Protein AF-A0A8S0VRY3-F1 (afdb_monomer)

pLDDT: mean 74.14, std 14.03, range [39.56, 94.81]

Structure (mmCIF, N/CA/C/O backbone):
data_AF-A0A8S0VRY3-F1
#
_entry.id  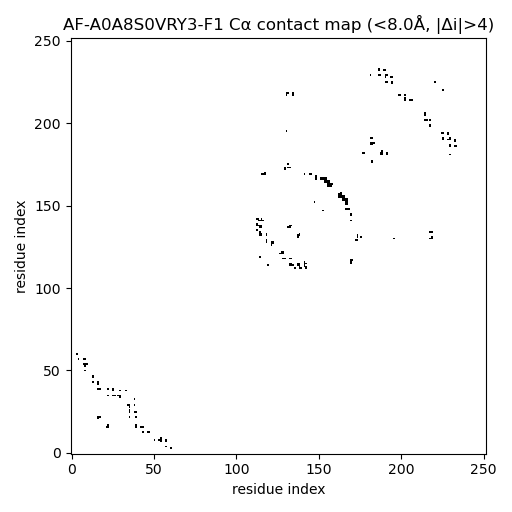 AF-A0A8S0VRY3-F1
#
loop_
_atom_site.group_PDB
_atom_site.id
_atom_site.type_symbol
_atom_site.label_atom_id
_atom_site.label_alt_id
_atom_site.label_comp_id
_atom_site.label_asym_id
_atom_site.label_entity_id
_atom_site.label_seq_id
_atom_site.pdbx_PDB_ins_code
_atom_site.Cartn_x
_atom_site.Cartn_y
_atom_site.Cartn_z
_atom_site.occupancy
_atom_site.B_iso_or_equiv
_atom_site.auth_seq_id
_atom_site.auth_comp_id
_atom_site.auth_asym_id
_atom_site.auth_atom_id
_atom_site.pdbx_PDB_model_num
ATOM 1 N N . MET A 1 1 ? 15.727 18.055 -29.689 1.00 47.25 1 MET A N 1
ATOM 2 C CA . MET A 1 1 ? 15.974 16.604 -29.778 1.00 47.25 1 MET A CA 1
ATOM 3 C C . MET A 1 1 ? 16.085 16.241 -31.248 1.00 47.25 1 MET A C 1
ATOM 5 O O . MET A 1 1 ? 15.238 16.714 -32.004 1.00 47.25 1 MET A O 1
ATOM 9 N N . PRO A 1 2 ? 17.132 15.521 -31.682 1.00 58.28 2 PRO A N 1
ATOM 10 C CA . PRO A 1 2 ? 17.167 14.961 -33.031 1.00 58.28 2 PRO A CA 1
ATOM 11 C C . PRO A 1 2 ? 15.946 14.045 -33.252 1.00 58.28 2 PRO A C 1
ATOM 13 O O . PRO A 1 2 ? 15.393 13.530 -32.277 1.00 58.28 2 PRO A O 1
ATOM 16 N N . PRO A 1 3 ? 15.472 13.885 -34.499 1.00 77.62 3 PRO A N 1
ATOM 17 C CA . PRO A 1 3 ? 14.318 13.040 -34.790 1.00 77.62 3 PRO A CA 1
ATOM 18 C C . PRO A 1 3 ? 14.587 11.590 -34.361 1.00 77.62 3 PRO A C 1
ATOM 20 O O . PRO A 1 3 ? 15.644 11.041 -34.670 1.00 77.62 3 PRO A O 1
ATOM 23 N N . ARG A 1 4 ? 13.625 10.981 -33.653 1.00 81.88 4 ARG A N 1
ATOM 24 C CA . ARG A 1 4 ? 13.702 9.590 -33.181 1.00 81.88 4 ARG A CA 1
ATOM 25 C C . ARG A 1 4 ? 13.770 8.654 -34.385 1.00 81.88 4 ARG A C 1
ATOM 27 O O . ARG A 1 4 ? 12.877 8.669 -35.238 1.00 81.88 4 ARG A O 1
ATOM 34 N N . ILE A 1 5 ? 14.815 7.839 -34.462 1.00 86.25 5 ILE A N 1
ATOM 35 C CA . ILE A 1 5 ? 14.933 6.852 -35.533 1.00 86.25 5 ILE A CA 1
ATOM 36 C C . ILE A 1 5 ? 13.874 5.774 -35.262 1.00 86.25 5 ILE A C 1
ATOM 38 O O . ILE A 1 5 ? 13.750 5.283 -34.141 1.00 86.25 5 ILE A O 1
ATOM 42 N N . THR A 1 6 ? 13.047 5.463 -36.265 1.00 83.69 6 THR A N 1
ATOM 43 C CA . THR A 1 6 ? 11.907 4.524 -36.135 1.00 83.69 6 THR A CA 1
ATOM 44 C C . THR A 1 6 ? 12.210 3.145 -36.733 1.00 83.69 6 THR A C 1
ATOM 46 O O . THR A 1 6 ? 11.523 2.174 -36.436 1.00 83.69 6 THR A O 1
ATOM 49 N N . GLN A 1 7 ? 13.243 3.048 -37.571 1.00 83.69 7 GLN A N 1
ATOM 50 C CA . GLN A 1 7 ? 13.628 1.834 -38.285 1.00 83.69 7 GLN A CA 1
ATOM 51 C C . GLN A 1 7 ? 15.073 1.488 -37.929 1.00 83.69 7 GLN A C 1
ATOM 53 O O . GLN A 1 7 ? 15.927 2.365 -38.019 1.00 83.69 7 GLN A O 1
ATOM 58 N N . ASP A 1 8 ? 15.332 0.243 -37.525 1.00 85.50 8 ASP A N 1
ATOM 59 C CA . ASP A 1 8 ? 16.658 -0.193 -37.078 1.00 85.50 8 ASP A CA 1
ATOM 60 C C . ASP A 1 8 ? 17.684 -0.124 -38.231 1.00 85.50 8 ASP A C 1
ATOM 62 O O . ASP A 1 8 ? 17.582 -0.904 -39.189 1.00 85.50 8 ASP A O 1
ATOM 66 N N . PRO A 1 9 ? 18.691 0.769 -38.152 1.00 87.81 9 PRO A N 1
ATOM 67 C CA . PRO A 1 9 ? 19.714 0.905 -39.184 1.00 87.81 9 PRO A CA 1
ATOM 68 C C . PRO A 1 9 ? 20.592 -0.344 -39.348 1.00 87.81 9 PRO A C 1
ATOM 70 O O . PRO A 1 9 ? 21.204 -0.505 -40.403 1.00 87.81 9 PRO A O 1
ATOM 73 N N . HIS A 1 10 ? 20.640 -1.245 -38.354 1.00 85.69 10 HIS A N 1
ATOM 74 C CA . HIS A 1 10 ? 21.358 -2.523 -38.437 1.00 85.69 10 HIS A CA 1
ATOM 75 C C . HIS A 1 10 ? 20.697 -3.529 -39.388 1.00 85.69 10 HIS A C 1
ATOM 77 O O . HIS A 1 10 ? 21.352 -4.477 -39.821 1.00 85.69 10 HIS A O 1
ATOM 83 N N . LEU A 1 11 ? 19.415 -3.339 -39.713 1.00 87.81 11 LEU A N 1
ATOM 84 C CA . LEU A 1 11 ? 18.658 -4.225 -40.602 1.00 87.81 11 LEU A CA 1
ATOM 85 C C . LEU A 1 11 ? 18.643 -3.737 -42.058 1.00 87.81 11 LEU A C 1
ATOM 87 O O . LEU A 1 11 ? 18.148 -4.442 -42.939 1.00 87.81 11 LEU A O 1
ATOM 91 N N . VAL A 1 12 ? 19.169 -2.538 -42.326 1.00 86.38 12 VAL A N 1
ATOM 92 C CA . VAL A 1 12 ? 19.176 -1.946 -43.666 1.00 86.38 12 VAL A CA 1
ATOM 93 C C . VAL A 1 12 ? 20.388 -2.453 -44.443 1.00 86.38 12 VAL A C 1
ATOM 95 O O . VAL A 1 12 ? 21.529 -2.262 -44.029 1.00 86.38 12 VAL A O 1
ATOM 98 N N . GLN A 1 13 ? 20.144 -3.086 -45.590 1.00 83.62 13 GLN A N 1
ATOM 99 C CA . GLN A 1 13 ? 21.209 -3.535 -46.485 1.00 83.62 13 GLN A CA 1
ATOM 100 C C . GLN A 1 13 ? 21.648 -2.423 -47.448 1.00 83.62 13 GLN A C 1
ATOM 102 O O . GLN A 1 13 ? 20.817 -1.592 -47.836 1.00 83.62 13 GLN A O 1
ATOM 107 N N . PRO A 1 14 ? 22.930 -2.414 -47.861 1.00 86.88 14 PRO A N 1
ATOM 108 C CA . PRO A 1 14 ? 23.398 -1.507 -48.896 1.00 86.88 14 PRO A CA 1
ATOM 109 C C . PRO A 1 14 ? 22.630 -1.757 -50.201 1.00 86.88 14 PRO A C 1
ATOM 111 O O . PRO A 1 14 ? 22.482 -2.911 -50.611 1.00 86.88 14 PRO A O 1
ATOM 114 N N . PRO A 1 15 ? 22.145 -0.699 -50.873 1.00 87.69 15 PRO A N 1
ATOM 115 C CA . PRO A 1 15 ? 21.664 -0.804 -52.242 1.00 87.69 15 PRO A CA 1
ATOM 116 C C . PRO A 1 15 ? 22.737 -1.393 -53.166 1.00 87.69 15 PRO A C 1
ATOM 118 O O . PRO A 1 15 ? 23.932 -1.183 -52.959 1.00 87.69 15 PRO A O 1
ATOM 121 N N . ASP A 1 16 ? 22.317 -2.092 -54.220 1.00 89.06 16 ASP A N 1
ATOM 122 C CA . ASP A 1 16 ? 23.237 -2.597 -55.240 1.00 89.06 16 ASP A CA 1
ATOM 123 C C . ASP A 1 16 ? 23.714 -1.457 -56.160 1.00 89.06 16 ASP A C 1
ATOM 125 O O . ASP A 1 16 ? 23.145 -1.190 -57.224 1.00 89.06 16 ASP A O 1
ATOM 129 N N . PHE A 1 17 ? 24.769 -0.767 -55.720 1.00 84.56 17 PHE A N 1
ATOM 130 C CA . PHE A 1 17 ? 25.421 0.325 -56.451 1.00 84.56 17 PHE A CA 1
ATOM 131 C C . PHE A 1 17 ? 26.162 -0.140 -57.715 1.00 84.56 17 PHE A C 1
ATOM 133 O O . PHE A 1 17 ? 26.559 0.696 -58.528 1.00 84.56 17 PHE A O 1
ATOM 140 N N . GLU A 1 18 ? 26.350 -1.449 -57.899 1.00 85.38 18 GLU A N 1
ATOM 141 C CA . GLU A 1 18 ? 26.979 -2.026 -59.091 1.00 85.38 18 GLU A CA 1
ATOM 142 C C . GLU A 1 18 ? 25.962 -2.458 -60.150 1.00 85.38 18 GLU A C 1
ATOM 144 O O . GLU A 1 18 ? 26.355 -2.797 -61.270 1.00 85.38 18 GLU A O 1
ATOM 149 N N . SER A 1 19 ? 24.666 -2.393 -59.837 1.00 88.56 19 SER A N 1
ATOM 150 C CA . SER A 1 19 ? 23.611 -2.706 -60.794 1.00 88.56 19 SER A CA 1
ATOM 151 C C . SER A 1 19 ? 23.696 -1.838 -62.054 1.00 88.56 19 SER A C 1
ATOM 153 O O . SER A 1 19 ? 24.117 -0.676 -62.044 1.00 88.56 19 SER A O 1
ATOM 155 N N . GLU A 1 20 ? 23.242 -2.406 -63.170 1.00 86.19 20 GLU A N 1
ATOM 156 C CA . GLU A 1 20 ? 23.297 -1.784 -64.498 1.00 86.19 20 GLU A CA 1
ATOM 157 C C . GLU A 1 20 ? 22.642 -0.390 -64.533 1.00 86.19 20 GLU A C 1
ATOM 159 O O . GLU A 1 20 ? 23.115 0.513 -65.222 1.00 86.19 20 GLU A O 1
ATOM 164 N N . GLN A 1 21 ? 21.605 -0.187 -63.718 1.00 86.88 21 GLN A N 1
ATOM 165 C CA . GLN A 1 21 ? 20.867 1.072 -63.587 1.00 86.88 21 GLN A CA 1
ATOM 166 C C . GLN A 1 21 ? 21.733 2.179 -62.970 1.00 86.88 21 GLN A C 1
ATOM 168 O O . GLN A 1 21 ? 21.789 3.290 -63.498 1.00 86.88 21 GLN A O 1
ATOM 173 N N . PHE A 1 22 ? 22.449 1.873 -61.884 1.00 84.88 22 PHE A N 1
ATOM 174 C CA . PHE A 1 22 ? 23.359 2.821 -61.245 1.00 84.88 22 PHE A CA 1
ATOM 175 C C . PHE A 1 22 ? 24.611 3.051 -62.094 1.00 84.88 22 PHE A C 1
ATOM 177 O O . PHE A 1 22 ? 25.013 4.200 -62.272 1.00 84.88 22 PHE A O 1
ATOM 184 N N . ARG A 1 23 ? 25.171 2.006 -62.721 1.00 86.50 23 ARG A N 1
ATOM 185 C CA . ARG A 1 23 ? 26.308 2.156 -63.650 1.00 86.50 23 ARG A CA 1
ATOM 186 C C . ARG A 1 23 ? 25.972 3.058 -64.838 1.00 86.50 23 ARG A C 1
ATOM 188 O O . ARG A 1 23 ? 26.798 3.894 -65.200 1.00 86.50 23 ARG A O 1
ATOM 195 N N . ALA A 1 24 ? 24.775 2.933 -65.415 1.00 86.88 24 ALA A N 1
ATOM 196 C CA . ALA A 1 24 ? 24.317 3.799 -66.502 1.00 86.88 24 ALA A CA 1
ATOM 197 C C . ALA A 1 24 ? 24.223 5.274 -66.069 1.00 86.88 24 ALA A C 1
ATOM 199 O O . ALA A 1 24 ? 24.637 6.160 -66.816 1.00 86.88 24 ALA A O 1
ATOM 200 N N . LEU A 1 25 ? 23.751 5.545 -64.846 1.00 87.50 25 LEU A N 1
ATOM 201 C CA . LEU A 1 25 ? 23.734 6.895 -64.271 1.00 87.50 25 LEU A CA 1
ATOM 202 C C . LEU A 1 25 ? 25.153 7.423 -64.012 1.00 87.50 25 LEU A C 1
ATOM 204 O O . LEU A 1 25 ? 25.475 8.542 -64.411 1.00 87.50 25 LEU A O 1
ATOM 208 N N . TYR A 1 26 ? 26.033 6.619 -63.414 1.00 88.50 26 TYR A N 1
ATOM 209 C CA . TYR A 1 26 ? 27.419 7.009 -63.138 1.00 88.50 26 TYR A CA 1
ATOM 210 C C . TYR A 1 26 ? 28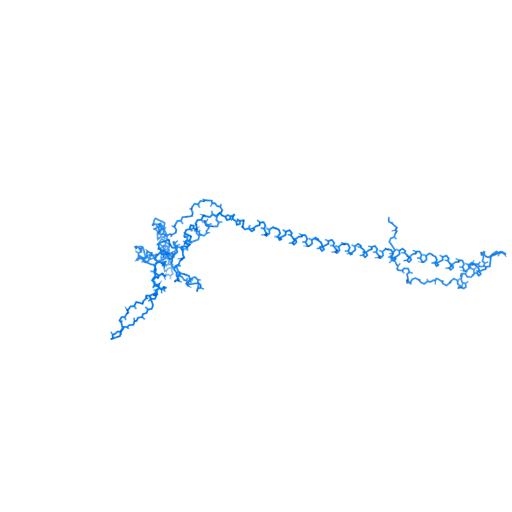.245 7.231 -64.408 1.00 88.50 26 TYR A C 1
ATOM 212 O O . TYR A 1 26 ? 29.104 8.109 -64.420 1.00 88.50 26 TYR A O 1
ATOM 220 N N . ALA A 1 27 ? 27.954 6.516 -65.498 1.00 85.31 27 ALA A N 1
ATOM 221 C CA . ALA A 1 27 ? 28.593 6.733 -66.796 1.00 85.31 27 ALA A CA 1
ATOM 222 C C . ALA A 1 27 ? 28.347 8.147 -67.354 1.00 85.31 27 ALA A C 1
ATOM 224 O O . ALA A 1 27 ? 29.222 8.693 -68.018 1.00 85.31 27 ALA A O 1
ATOM 225 N N . THR A 1 28 ? 27.202 8.770 -67.045 1.00 85.69 28 THR A N 1
ATOM 226 C CA . THR A 1 28 ? 26.925 10.170 -67.430 1.00 85.69 28 THR A CA 1
ATOM 227 C C . THR A 1 28 ? 27.670 11.199 -66.578 1.00 85.69 28 THR A C 1
ATOM 229 O O . THR A 1 28 ? 27.855 12.334 -67.009 1.00 85.69 28 THR A O 1
ATOM 232 N N . LEU A 1 29 ? 28.099 10.803 -65.376 1.00 82.19 29 LEU A N 1
ATOM 233 C CA . LEU A 1 29 ? 28.802 11.644 -64.404 1.00 82.19 29 LEU A CA 1
ATOM 234 C C . LEU A 1 29 ? 30.325 11.440 -64.435 1.00 82.19 29 LEU A C 1
ATOM 236 O O . LEU A 1 29 ? 31.051 12.179 -63.772 1.00 82.19 29 LEU A O 1
ATOM 240 N N . ALA A 1 30 ? 30.805 10.437 -65.173 1.00 85.81 30 ALA A N 1
ATOM 241 C CA . ALA A 1 30 ? 32.220 10.147 -65.330 1.00 85.81 30 ALA A CA 1
ATOM 242 C 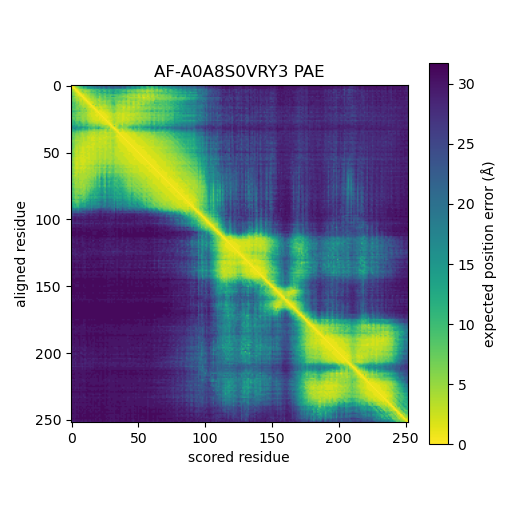C . ALA A 1 30 ? 32.913 11.220 -66.184 1.00 85.81 30 ALA A C 1
ATOM 244 O O . ALA A 1 30 ? 32.445 11.603 -67.257 1.00 85.81 30 ALA A O 1
ATOM 245 N N . THR A 1 31 ? 34.072 11.669 -65.717 1.00 83.38 31 THR A N 1
ATOM 246 C CA . THR A 1 31 ? 34.917 12.676 -66.377 1.00 83.38 31 THR A CA 1
ATOM 247 C C . THR A 1 31 ? 36.299 12.071 -66.622 1.00 83.38 31 THR A C 1
ATOM 249 O O . THR A 1 31 ? 36.629 11.037 -66.048 1.00 83.38 31 THR A O 1
ATOM 252 N N . ALA A 1 32 ? 37.155 12.714 -67.424 1.00 73.06 32 ALA A N 1
ATOM 253 C CA . ALA A 1 32 ? 38.504 12.205 -67.722 1.00 73.06 32 ALA A CA 1
ATOM 254 C C . ALA A 1 32 ? 39.371 11.915 -66.471 1.00 73.06 32 ALA A C 1
ATOM 256 O O . ALA A 1 32 ? 40.302 11.120 -66.545 1.00 73.06 32 ALA A O 1
ATOM 257 N N . GLU A 1 33 ? 39.045 12.525 -65.327 1.00 75.44 33 GLU A N 1
ATOM 258 C CA . GLU A 1 33 ? 39.747 12.364 -64.047 1.00 75.44 33 GLU A CA 1
ATOM 259 C C . GLU A 1 33 ? 39.028 11.437 -63.046 1.00 75.44 33 GLU A C 1
ATOM 261 O O . GLU A 1 33 ? 39.613 11.078 -62.026 1.00 75.44 33 GLU A O 1
ATOM 266 N N . ARG A 1 34 ? 37.773 11.034 -63.301 1.00 80.25 34 ARG A N 1
ATOM 267 C CA . ARG A 1 34 ? 36.967 10.242 -62.355 1.00 80.25 34 ARG A CA 1
ATOM 268 C C . ARG A 1 34 ? 36.248 9.107 -63.072 1.00 80.25 34 ARG A C 1
ATOM 270 O O . ARG A 1 34 ? 35.320 9.330 -63.848 1.00 80.25 34 ARG A O 1
ATOM 277 N N . THR A 1 35 ? 36.693 7.884 -62.800 1.00 87.25 35 THR A N 1
ATOM 278 C CA . THR A 1 35 ? 36.124 6.669 -63.387 1.00 87.25 35 THR A CA 1
ATOM 279 C C . THR A 1 35 ? 34.789 6.312 -62.738 1.00 87.25 35 THR A C 1
ATOM 281 O O . THR A 1 35 ? 34.508 6.684 -61.599 1.00 87.25 35 THR A O 1
ATOM 284 N N . VAL A 1 36 ? 33.970 5.542 -63.456 1.00 83.12 36 VAL A N 1
ATOM 285 C CA . VAL A 1 36 ? 32.698 5.011 -62.938 1.00 83.12 36 VAL A CA 1
ATOM 286 C C . VAL A 1 36 ? 32.916 4.194 -61.660 1.00 83.12 36 VAL A C 1
ATOM 288 O O . VAL A 1 36 ? 32.160 4.351 -60.707 1.00 83.12 36 VAL A O 1
ATOM 291 N N . ASP A 1 37 ? 33.989 3.402 -61.592 1.00 85.75 37 ASP A N 1
ATOM 292 C CA . ASP A 1 37 ? 34.309 2.596 -60.406 1.00 85.75 37 ASP A CA 1
ATOM 293 C C . ASP A 1 37 ? 34.679 3.460 -59.187 1.00 85.75 37 ASP A C 1
ATOM 295 O O . ASP A 1 37 ? 34.308 3.125 -58.064 1.00 85.75 37 ASP A O 1
ATOM 299 N N . ALA A 1 38 ? 35.329 4.614 -59.391 1.00 86.31 38 ALA A N 1
ATOM 300 C CA . ALA A 1 38 ? 35.590 5.563 -58.307 1.00 86.31 38 ALA A CA 1
ATOM 301 C C . ALA A 1 38 ? 34.287 6.179 -57.765 1.00 86.31 38 ALA A C 1
ATOM 303 O O . ALA A 1 38 ? 34.129 6.329 -56.558 1.00 86.31 38 ALA A O 1
ATOM 304 N N . ILE A 1 39 ? 33.318 6.478 -58.640 1.00 86.88 39 ILE A N 1
ATOM 305 C CA . ILE A 1 39 ? 32.008 7.021 -58.239 1.00 86.88 39 ILE A CA 1
ATOM 306 C C . ILE A 1 39 ? 31.175 5.970 -57.482 1.00 86.88 39 ILE A C 1
ATOM 308 O O . ILE A 1 39 ? 30.485 6.316 -56.520 1.00 86.88 39 ILE A O 1
ATOM 312 N N . ILE A 1 40 ? 31.258 4.693 -57.873 1.00 87.81 40 ILE A N 1
ATOM 313 C CA . ILE A 1 40 ? 30.625 3.576 -57.151 1.00 87.81 40 ILE A CA 1
ATOM 314 C C . ILE A 1 40 ? 31.227 3.450 -55.749 1.00 87.81 40 ILE A C 1
ATOM 316 O O . ILE A 1 40 ? 30.480 3.416 -54.771 1.00 87.81 40 ILE A O 1
ATOM 320 N N . ALA A 1 41 ? 32.560 3.453 -55.641 1.00 88.19 41 ALA A N 1
ATOM 321 C CA . ALA A 1 41 ? 33.254 3.383 -54.358 1.00 88.19 41 ALA A CA 1
ATOM 322 C C . ALA A 1 41 ? 32.894 4.569 -53.446 1.00 88.19 41 ALA A C 1
ATOM 324 O O . ALA A 1 41 ? 32.602 4.378 -52.266 1.00 88.19 41 ALA A O 1
ATOM 325 N N . ASP A 1 42 ? 32.830 5.786 -53.994 1.00 89.12 42 ASP A N 1
ATOM 326 C CA . ASP A 1 42 ? 32.425 6.976 -53.241 1.00 89.12 42 ASP A CA 1
ATOM 327 C C . ASP A 1 42 ? 30.961 6.901 -52.781 1.00 89.12 42 ASP A C 1
ATOM 329 O O . ASP A 1 42 ? 30.646 7.290 -51.657 1.00 89.12 42 ASP A O 1
ATOM 333 N N . SER A 1 43 ? 30.069 6.355 -53.614 1.00 88.56 43 SER A N 1
ATOM 334 C CA . SER A 1 43 ? 28.650 6.167 -53.279 1.00 88.56 43 SER A CA 1
ATOM 335 C C . SER A 1 43 ? 28.456 5.118 -52.178 1.00 88.56 43 SER A C 1
ATOM 337 O O . SER A 1 43 ? 27.715 5.356 -51.223 1.00 88.56 43 SER A O 1
ATOM 339 N N . GLN A 1 44 ? 29.169 3.991 -52.262 1.00 90.81 44 GLN A N 1
ATOM 340 C CA . GLN A 1 44 ? 29.191 2.953 -51.225 1.00 90.81 44 GLN A CA 1
ATOM 341 C C . GLN A 1 44 ? 29.760 3.486 -49.904 1.00 90.81 44 GLN A C 1
ATOM 343 O O . GLN A 1 44 ? 29.213 3.209 -48.833 1.00 90.81 44 GLN A O 1
ATOM 348 N N . ASN A 1 45 ? 30.827 4.285 -49.967 1.00 91.69 45 ASN A N 1
ATOM 349 C CA . ASN A 1 45 ? 31.449 4.882 -48.790 1.00 91.69 45 ASN A CA 1
ATOM 350 C C . ASN A 1 45 ? 30.525 5.921 -48.134 1.00 91.69 45 ASN A C 1
ATOM 352 O O . ASN A 1 45 ? 30.314 5.883 -46.923 1.00 91.69 45 ASN A O 1
ATOM 356 N N . ALA A 1 46 ? 29.898 6.798 -48.925 1.00 92.19 46 ALA A N 1
ATOM 357 C CA . ALA A 1 46 ? 28.930 7.773 -48.424 1.00 92.19 46 ALA A CA 1
ATOM 358 C C . ALA A 1 46 ? 27.716 7.095 -47.766 1.00 92.19 46 ALA A C 1
ATOM 360 O O . ALA A 1 46 ? 27.264 7.526 -46.703 1.00 92.19 46 ALA A O 1
ATOM 361 N N . TRP A 1 47 ? 27.214 6.006 -48.361 1.00 93.50 47 TRP A N 1
ATOM 362 C CA . TRP A 1 47 ? 26.133 5.222 -47.769 1.00 93.50 47 TRP A CA 1
ATOM 363 C C . TRP A 1 47 ? 26.561 4.561 -46.455 1.00 93.50 47 TRP A C 1
ATOM 365 O O . TRP A 1 47 ? 25.846 4.686 -45.462 1.00 93.50 47 TRP A O 1
ATOM 375 N N . THR A 1 48 ? 27.740 3.929 -46.424 1.00 91.88 48 THR A N 1
ATOM 376 C CA . THR A 1 48 ? 28.287 3.273 -45.223 1.00 91.88 48 THR A CA 1
ATOM 377 C C . THR A 1 48 ? 28.460 4.269 -44.080 1.00 91.88 48 THR A C 1
ATOM 379 O O . THR A 1 48 ? 27.975 4.022 -42.982 1.00 91.88 48 THR A O 1
ATOM 382 N N . GLN A 1 49 ? 29.048 5.441 -44.343 1.00 92.81 49 GLN A N 1
ATOM 383 C CA . GLN A 1 49 ? 29.219 6.489 -43.330 1.00 92.81 49 GLN A CA 1
ATOM 384 C C . GLN A 1 49 ? 27.881 6.975 -42.764 1.00 92.81 49 GLN A C 1
ATOM 386 O O . GLN A 1 49 ? 27.748 7.163 -41.555 1.00 92.81 49 GLN A O 1
ATOM 391 N N . ASN A 1 50 ? 26.875 7.162 -43.623 1.00 92.00 50 ASN A N 1
ATOM 392 C CA . ASN A 1 50 ? 25.548 7.561 -43.173 1.00 92.00 50 ASN A CA 1
ATOM 393 C C . ASN A 1 50 ? 24.854 6.442 -42.374 1.00 92.00 50 ASN A C 1
ATOM 395 O O . ASN A 1 50 ? 24.242 6.724 -41.345 1.00 92.00 50 ASN A O 1
ATOM 399 N N . ASN A 1 51 ? 24.958 5.183 -42.808 1.00 91.75 51 ASN A N 1
ATOM 400 C CA . ASN A 1 51 ? 24.400 4.046 -42.077 1.00 91.75 51 ASN A CA 1
ATOM 401 C C . ASN A 1 51 ? 25.082 3.873 -40.709 1.00 91.75 51 ASN A C 1
ATOM 403 O O . ASN A 1 51 ? 24.389 3.750 -39.704 1.00 91.75 51 ASN A O 1
ATOM 407 N N . ASP A 1 52 ? 26.409 3.971 -40.633 1.00 92.62 52 ASP A N 1
ATOM 408 C CA . ASP A 1 52 ? 27.153 3.887 -39.374 1.00 92.62 52 ASP A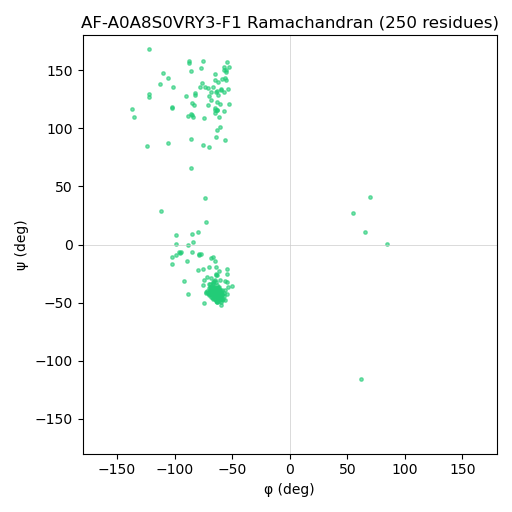 CA 1
ATOM 409 C C . ASP A 1 52 ? 26.803 5.032 -38.417 1.00 92.62 52 ASP A C 1
ATOM 411 O O . ASP A 1 52 ? 26.565 4.792 -37.231 1.00 92.62 52 ASP A O 1
ATOM 415 N N . ALA A 1 53 ? 26.676 6.265 -38.917 1.00 91.56 53 ALA A N 1
ATOM 416 C CA . ALA A 1 53 ? 26.211 7.391 -38.108 1.00 91.56 53 ALA A CA 1
ATOM 417 C C . ALA A 1 53 ? 24.796 7.148 -37.550 1.00 91.56 53 ALA A C 1
ATOM 419 O O . ALA A 1 53 ? 24.530 7.436 -36.381 1.00 91.56 53 ALA A O 1
ATOM 420 N N . GLN A 1 54 ? 23.898 6.570 -38.356 1.00 91.06 54 GLN A N 1
ATOM 421 C CA . GLN A 1 54 ? 22.554 6.199 -37.910 1.00 91.06 54 GLN A CA 1
ATOM 422 C C . GLN A 1 54 ? 22.574 5.062 -36.883 1.00 91.06 54 GLN A C 1
ATOM 424 O O . GLN A 1 54 ? 21.818 5.123 -35.918 1.00 91.06 54 GLN A O 1
ATOM 429 N N . ARG A 1 55 ? 23.451 4.063 -37.030 1.00 92.00 55 ARG A N 1
ATOM 430 C CA . ARG A 1 55 ? 23.627 2.974 -36.052 1.00 92.00 55 ARG A CA 1
ATOM 431 C C . ARG A 1 55 ? 24.129 3.497 -34.709 1.00 92.00 55 ARG A C 1
ATOM 433 O O . ARG A 1 55 ? 23.607 3.109 -33.669 1.00 92.00 55 ARG A O 1
ATOM 440 N N . VAL A 1 56 ? 25.095 4.418 -34.714 1.00 92.69 56 VAL A N 1
ATOM 441 C CA . VAL A 1 56 ? 25.574 5.080 -33.488 1.00 92.69 56 VAL A CA 1
ATOM 442 C C . VAL A 1 56 ? 24.449 5.875 -32.825 1.00 92.69 56 VAL A C 1
ATOM 444 O O . VAL A 1 56 ? 24.234 5.736 -31.623 1.00 92.69 56 VAL A O 1
ATOM 447 N N . ALA A 1 57 ? 23.699 6.662 -33.600 1.00 91.38 57 ALA A N 1
ATOM 448 C CA . ALA A 1 57 ? 22.565 7.424 -33.081 1.00 91.38 57 ALA A CA 1
ATOM 449 C C . ALA A 1 57 ? 21.448 6.517 -32.531 1.00 91.38 57 ALA A C 1
ATOM 451 O O . ALA A 1 57 ? 20.878 6.821 -31.486 1.00 91.38 57 ALA A O 1
ATOM 452 N N . TRP A 1 58 ? 21.167 5.390 -33.192 1.00 92.50 58 TRP A N 1
ATOM 453 C CA . TRP A 1 58 ? 20.206 4.386 -32.735 1.00 92.50 58 TRP A CA 1
ATOM 454 C C . TRP A 1 58 ? 20.637 3.748 -31.414 1.00 92.50 58 TRP A C 1
ATOM 456 O O . TRP A 1 58 ? 19.853 3.710 -30.471 1.00 92.50 58 TRP A O 1
ATOM 466 N N . ASN A 1 59 ? 21.892 3.305 -31.311 1.00 91.88 59 ASN A N 1
ATOM 467 C CA . ASN A 1 59 ? 22.410 2.700 -30.084 1.00 91.88 59 ASN A CA 1
ATOM 468 C C . ASN A 1 59 ? 22.383 3.684 -28.911 1.00 91.88 59 ASN A C 1
ATOM 470 O O . ASN A 1 59 ? 21.959 3.313 -27.822 1.00 91.88 59 ASN A O 1
ATOM 474 N N . ALA A 1 60 ? 22.746 4.948 -29.149 1.00 91.31 60 ALA A N 1
ATOM 475 C CA . ALA A 1 60 ? 22.638 5.997 -28.140 1.00 91.31 60 ALA A CA 1
ATOM 476 C C . ALA A 1 60 ? 21.181 6.236 -27.702 1.00 91.31 60 ALA A C 1
ATOM 478 O O . ALA A 1 60 ? 20.925 6.458 -26.523 1.00 91.31 60 ALA A O 1
ATOM 479 N N . GLN A 1 61 ? 20.220 6.164 -28.630 1.00 91.00 61 GLN A N 1
ATOM 480 C CA . GLN A 1 61 ? 18.795 6.288 -28.314 1.00 91.00 61 GLN A CA 1
ATOM 481 C C . GLN A 1 61 ? 18.300 5.115 -27.456 1.00 91.00 61 GLN A C 1
ATOM 483 O O . GLN A 1 61 ? 17.606 5.334 -26.470 1.00 91.00 61 GLN A O 1
ATOM 488 N N . VAL A 1 62 ? 18.679 3.881 -27.801 1.00 91.12 62 VAL A N 1
ATOM 489 C CA . VAL A 1 62 ? 18.318 2.679 -27.029 1.00 91.12 62 VAL A CA 1
ATOM 490 C C . VAL A 1 62 ? 18.932 2.720 -25.630 1.00 91.12 62 VAL A C 1
ATOM 492 O O . VAL A 1 62 ? 18.262 2.382 -24.657 1.00 91.12 62 VAL A O 1
ATOM 495 N N . GLU A 1 63 ? 20.188 3.153 -25.513 1.00 91.88 63 GLU A N 1
ATOM 496 C CA . GLU A 1 63 ? 20.857 3.311 -24.221 1.00 91.88 63 GLU A CA 1
ATOM 497 C C . GLU A 1 63 ? 20.176 4.384 -23.362 1.00 91.88 63 GLU A C 1
ATOM 499 O O . GLU A 1 63 ? 19.979 4.163 -22.170 1.00 91.88 63 GLU A O 1
ATOM 504 N N . GLN A 1 64 ? 19.755 5.504 -23.960 1.00 89.81 64 GLN A N 1
ATOM 505 C CA . GLN A 1 64 ? 18.976 6.535 -23.267 1.00 89.81 64 GLN A CA 1
ATOM 506 C C . GLN A 1 64 ? 17.619 6.012 -22.793 1.00 89.81 64 GLN A C 1
ATOM 508 O O . GLN A 1 64 ? 17.311 6.160 -21.615 1.00 89.81 64 GLN A O 1
ATOM 513 N N . ASP A 1 65 ? 16.844 5.357 -23.661 1.00 90.31 65 ASP A N 1
ATOM 514 C CA . ASP A 1 65 ? 15.542 4.787 -23.286 1.00 90.31 65 ASP A CA 1
ATOM 515 C C . ASP A 1 65 ? 15.701 3.765 -22.138 1.00 90.31 65 ASP A C 1
ATOM 517 O O . ASP A 1 65 ? 14.935 3.769 -21.174 1.00 90.31 65 ASP A O 1
ATOM 521 N N . HIS A 1 66 ? 16.727 2.908 -22.205 1.00 92.12 66 HIS A N 1
ATOM 522 C CA . HIS A 1 66 ? 17.013 1.929 -21.156 1.00 92.12 66 HIS A CA 1
ATOM 523 C C . HIS A 1 66 ? 17.465 2.595 -19.848 1.00 92.12 66 HIS A C 1
ATOM 525 O O . HIS A 1 66 ? 17.053 2.170 -18.769 1.00 92.12 66 HIS A O 1
ATOM 531 N N . ALA A 1 67 ? 18.301 3.634 -19.922 1.00 93.69 67 ALA A N 1
ATOM 532 C CA . ALA A 1 67 ? 18.730 4.396 -18.753 1.00 93.69 67 ALA A CA 1
ATOM 533 C C . ALA A 1 67 ? 17.547 5.102 -18.075 1.00 93.69 67 ALA A C 1
ATOM 535 O O . ALA A 1 67 ? 17.432 5.036 -16.854 1.00 93.69 67 ALA A O 1
ATOM 536 N N . GLU A 1 68 ? 16.637 5.700 -18.850 1.00 92.06 68 GLU A N 1
ATOM 537 C CA . GLU A 1 68 ? 15.402 6.302 -18.337 1.00 92.06 68 GLU A CA 1
ATOM 538 C C . GLU A 1 68 ? 14.492 5.251 -17.679 1.00 92.06 68 GLU A C 1
ATOM 540 O O . GLU A 1 68 ? 13.932 5.497 -16.610 1.00 92.06 68 GLU A O 1
ATOM 545 N N . GLU A 1 69 ? 14.365 4.056 -18.264 1.00 92.62 69 GLU A N 1
ATOM 546 C CA . GLU A 1 69 ? 13.566 2.971 -17.685 1.00 92.62 69 GLU A CA 1
ATOM 547 C C . GLU A 1 69 ? 14.187 2.399 -16.396 1.00 92.62 69 GLU A C 1
ATOM 549 O O . GLU A 1 69 ? 13.469 2.060 -15.451 1.00 92.62 69 GLU A O 1
ATOM 554 N N . GLU A 1 70 ? 15.514 2.273 -16.328 1.00 92.06 70 GLU A N 1
ATOM 555 C CA . GLU A 1 70 ? 16.234 1.897 -15.102 1.00 92.06 70 GLU A CA 1
ATOM 556 C C . GLU A 1 70 ? 16.114 2.984 -14.024 1.00 92.06 70 GLU A C 1
ATOM 558 O O . GLU A 1 70 ? 15.829 2.665 -12.870 1.00 92.06 70 GLU A O 1
ATOM 563 N N . GLU A 1 71 ? 16.243 4.266 -14.380 1.00 92.94 71 GLU A N 1
ATOM 564 C CA . GLU A 1 71 ? 16.066 5.385 -13.448 1.00 92.94 71 GLU A CA 1
ATOM 565 C C . GLU A 1 71 ? 14.625 5.450 -12.925 1.00 92.94 71 GLU A C 1
ATOM 567 O O . GLU A 1 71 ? 14.411 5.591 -11.721 1.00 92.94 71 GLU A O 1
ATOM 572 N N . ALA A 1 72 ? 13.626 5.249 -13.788 1.00 93.62 72 ALA A N 1
ATOM 573 C CA . ALA A 1 72 ? 12.223 5.185 -13.387 1.00 93.62 72 ALA A CA 1
ATOM 574 C C . ALA A 1 72 ? 11.947 4.004 -12.443 1.00 93.62 72 ALA A C 1
ATOM 576 O O . ALA A 1 72 ? 11.242 4.161 -11.440 1.00 93.62 72 ALA A O 1
ATOM 577 N N . ARG A 1 73 ? 12.526 2.827 -12.719 1.00 93.81 73 ARG A N 1
ATOM 578 C CA . ARG A 1 73 ? 12.433 1.656 -11.832 1.00 93.81 73 ARG A CA 1
ATOM 579 C C . ARG A 1 73 ? 13.118 1.908 -10.491 1.00 93.81 73 ARG A C 1
ATOM 581 O O . ARG A 1 73 ? 12.530 1.607 -9.451 1.00 93.81 73 ARG A O 1
ATOM 588 N N . ALA A 1 74 ? 14.308 2.503 -10.495 1.00 94.56 74 ALA A N 1
ATOM 589 C CA . ALA A 1 74 ? 15.036 2.864 -9.284 1.00 94.56 74 ALA A CA 1
ATOM 590 C C . ALA A 1 74 ? 14.269 3.902 -8.451 1.00 94.56 74 ALA A C 1
ATOM 592 O O . ALA A 1 74 ? 14.113 3.719 -7.245 1.00 94.56 74 ALA A O 1
ATOM 593 N N . ALA A 1 75 ? 13.715 4.938 -9.085 1.00 94.69 75 ALA A N 1
ATOM 594 C CA . ALA A 1 75 ? 12.894 5.951 -8.428 1.00 94.69 75 ALA A CA 1
ATOM 595 C C . ALA A 1 75 ? 11.614 5.348 -7.833 1.00 94.69 75 ALA A C 1
ATOM 597 O O . ALA A 1 75 ? 11.237 5.675 -6.707 1.00 94.69 75 ALA A O 1
ATOM 598 N N . GLN A 1 76 ? 10.960 4.426 -8.548 1.00 93.38 76 GLN A N 1
ATOM 599 C CA . GLN A 1 76 ? 9.787 3.723 -8.034 1.00 93.38 76 GLN A CA 1
ATOM 600 C C . GLN A 1 76 ? 10.135 2.848 -6.822 1.00 93.38 76 GLN A C 1
ATOM 602 O O . GLN A 1 76 ? 9.378 2.815 -5.849 1.00 93.38 76 GLN A O 1
ATOM 607 N N . GLU A 1 77 ? 11.263 2.140 -6.860 1.00 94.00 77 GLU A N 1
ATOM 608 C CA . GLU A 1 77 ? 11.720 1.312 -5.744 1.00 94.00 77 GLU A CA 1
ATOM 609 C C . GLU A 1 77 ? 12.128 2.167 -4.539 1.00 94.00 77 GLU A C 1
ATOM 611 O O . GLU A 1 77 ? 11.735 1.875 -3.410 1.00 94.00 77 GLU A O 1
ATOM 616 N N . GLN A 1 78 ? 12.822 3.282 -4.769 1.00 92.88 78 GLN A N 1
ATOM 617 C CA . GLN A 1 78 ? 13.163 4.243 -3.724 1.00 92.88 78 GLN A CA 1
ATOM 618 C C . GLN A 1 78 ? 11.905 4.845 -3.085 1.00 92.88 78 GLN A C 1
ATOM 620 O O . GLN A 1 78 ? 11.805 4.883 -1.861 1.00 92.88 78 GLN A O 1
ATOM 625 N N . ALA A 1 79 ? 10.907 5.234 -3.884 1.00 94.81 79 ALA A N 1
ATOM 626 C CA . ALA A 1 79 ? 9.637 5.745 -3.374 1.00 94.81 79 ALA A CA 1
ATOM 627 C C . ALA A 1 79 ? 8.893 4.701 -2.522 1.00 94.81 79 ALA A C 1
ATOM 629 O O . ALA A 1 79 ? 8.313 5.038 -1.488 1.00 94.81 79 ALA A O 1
ATOM 630 N N . LYS A 1 80 ? 8.936 3.417 -2.908 1.00 93.56 80 LYS A N 1
ATOM 631 C CA . LYS A 1 80 ? 8.391 2.322 -2.087 1.00 93.56 80 LYS A CA 1
ATOM 632 C C . LYS A 1 80 ? 9.146 2.167 -0.769 1.00 93.56 80 LYS A C 1
ATOM 634 O O . LYS A 1 80 ? 8.510 1.983 0.269 1.00 93.56 80 LYS A O 1
ATOM 639 N N . GLN A 1 81 ? 10.477 2.232 -0.797 1.00 91.75 81 GLN A N 1
ATOM 640 C CA . GLN A 1 81 ? 11.302 2.138 0.408 1.00 91.75 81 GLN A CA 1
ATOM 641 C C . GLN A 1 81 ? 11.044 3.310 1.359 1.00 91.75 81 GLN A C 1
ATOM 643 O O . GLN A 1 81 ? 10.840 3.084 2.551 1.00 91.75 81 GLN A O 1
ATOM 648 N N . GLU A 1 82 ? 10.971 4.535 0.839 1.00 93.31 82 GLU A N 1
ATOM 649 C CA . GLU A 1 82 ? 10.671 5.732 1.624 1.00 93.31 82 GLU A CA 1
ATOM 650 C C . GLU A 1 82 ? 9.264 5.670 2.228 1.00 93.31 82 GLU A C 1
ATOM 652 O O . GLU A 1 82 ? 9.095 5.941 3.416 1.00 93.31 82 GLU A O 1
ATOM 657 N N . ALA A 1 83 ? 8.260 5.223 1.465 1.00 93.12 83 ALA A N 1
ATOM 658 C CA . ALA A 1 83 ? 6.908 5.016 1.983 1.00 93.12 83 ALA A CA 1
ATOM 659 C C . ALA A 1 83 ? 6.875 3.963 3.106 1.00 93.12 83 ALA A C 1
ATOM 661 O O . ALA A 1 83 ? 6.249 4.180 4.146 1.00 93.12 83 ALA A O 1
ATOM 662 N N . ALA A 1 84 ? 7.588 2.844 2.936 1.00 93.38 84 ALA A N 1
ATOM 663 C CA . ALA A 1 84 ? 7.692 1.807 3.960 1.00 93.38 84 ALA A CA 1
ATOM 664 C C . ALA A 1 84 ? 8.440 2.296 5.214 1.00 93.38 84 ALA A C 1
ATOM 666 O O . ALA A 1 84 ? 8.091 1.922 6.337 1.00 93.38 84 ALA A O 1
ATOM 667 N N . GLU A 1 85 ? 9.467 3.132 5.057 1.00 92.31 85 GLU A N 1
ATOM 668 C CA . GLU A 1 85 ? 10.175 3.745 6.180 1.00 92.31 85 GLU A CA 1
ATOM 669 C C . GLU A 1 85 ? 9.303 4.782 6.898 1.00 92.31 85 GLU A C 1
ATOM 671 O O . GLU A 1 85 ? 9.235 4.775 8.129 1.00 92.31 85 GLU A O 1
ATOM 676 N N . ALA A 1 86 ? 8.582 5.624 6.157 1.00 90.94 86 ALA A N 1
ATOM 677 C CA . ALA A 1 86 ? 7.634 6.583 6.710 1.00 90.94 86 ALA A CA 1
ATOM 678 C C . ALA A 1 86 ? 6.536 5.873 7.516 1.00 90.94 86 ALA A C 1
ATOM 680 O O . ALA A 1 86 ? 6.247 6.277 8.644 1.00 90.94 86 ALA A O 1
ATOM 681 N N . GLU A 1 87 ? 6.002 4.759 7.007 1.00 90.75 87 GLU A N 1
ATOM 682 C CA . GLU A 1 87 ? 5.034 3.932 7.730 1.00 90.75 87 GLU A CA 1
ATOM 683 C C . GLU A 1 87 ? 5.634 3.350 9.022 1.00 90.75 87 GLU A C 1
ATOM 685 O O . GLU A 1 87 ? 5.000 3.374 10.082 1.00 90.75 87 GLU A O 1
ATOM 690 N N . LYS A 1 88 ? 6.880 2.854 8.982 1.00 87.88 88 LYS A N 1
ATOM 691 C CA . LYS A 1 88 ? 7.580 2.377 10.188 1.00 87.88 88 LYS A CA 1
ATOM 692 C C . LYS A 1 88 ? 7.771 3.498 11.210 1.00 87.88 88 LYS A C 1
ATOM 694 O O . LYS A 1 88 ? 7.464 3.285 12.383 1.00 87.88 88 LYS A O 1
ATOM 699 N N . ARG A 1 89 ? 8.205 4.687 10.782 1.00 87.25 89 ARG A N 1
ATOM 700 C CA . ARG A 1 89 ? 8.363 5.869 11.648 1.00 87.25 89 ARG A CA 1
ATOM 701 C C . ARG A 1 89 ? 7.030 6.306 12.253 1.00 87.25 89 ARG A C 1
ATOM 703 O O . ARG A 1 89 ? 6.977 6.655 13.429 1.00 87.25 89 ARG A O 1
ATOM 710 N N . GLU A 1 90 ? 5.936 6.243 11.495 1.00 82.62 90 GLU A N 1
ATOM 711 C CA . GLU A 1 90 ? 4.595 6.538 12.005 1.00 82.62 90 GLU A CA 1
ATOM 712 C C . GLU A 1 90 ? 4.163 5.512 13.064 1.00 82.62 90 GLU A C 1
ATOM 714 O O . GLU A 1 90 ? 3.679 5.888 14.135 1.00 82.62 90 GLU A O 1
ATOM 719 N N . ARG A 1 91 ? 4.401 4.215 12.815 1.00 80.56 91 ARG A N 1
ATOM 720 C CA . ARG A 1 91 ? 4.160 3.145 13.797 1.00 80.56 91 ARG A CA 1
ATOM 721 C C . ARG A 1 91 ? 5.001 3.337 15.060 1.00 80.56 91 ARG A C 1
ATOM 723 O O . ARG A 1 91 ? 4.497 3.086 16.150 1.00 80.56 91 ARG A O 1
ATOM 730 N N . GLU A 1 92 ? 6.250 3.780 14.937 1.00 81.88 92 GLU A N 1
ATOM 731 C CA . GLU A 1 92 ? 7.138 4.067 16.071 1.00 81.88 92 GLU A CA 1
ATOM 732 C C . GLU A 1 92 ? 6.715 5.307 16.858 1.00 81.88 92 GLU A C 1
ATOM 734 O O . GLU A 1 92 ? 6.661 5.248 18.084 1.00 81.88 92 GLU A O 1
ATOM 739 N N . ASN A 1 93 ? 6.319 6.388 16.187 1.00 78.31 93 ASN A N 1
ATOM 740 C CA . ASN A 1 93 ? 5.789 7.583 16.847 1.00 78.31 93 ASN A CA 1
ATOM 741 C C . ASN A 1 93 ? 4.456 7.320 17.562 1.00 78.31 93 ASN A C 1
ATOM 743 O O . ASN A 1 93 ? 4.182 7.937 18.592 1.00 78.31 93 ASN A O 1
ATOM 747 N N . LYS A 1 94 ? 3.647 6.387 17.043 1.00 80.56 94 LYS A N 1
ATOM 748 C CA . LYS A 1 94 ? 2.425 5.889 17.691 1.00 80.56 94 LYS A CA 1
ATOM 749 C C . LYS A 1 94 ? 2.702 4.894 18.820 1.00 80.56 94 LYS A C 1
ATOM 751 O O . LYS A 1 94 ? 1.763 4.540 19.537 1.00 80.56 94 LYS A O 1
ATOM 756 N N . ARG A 1 95 ? 3.947 4.431 19.020 1.00 76.00 95 ARG A N 1
ATOM 757 C CA . ARG A 1 95 ? 4.254 3.600 20.191 1.00 76.00 95 ARG A CA 1
ATOM 758 C C . ARG A 1 95 ? 4.012 4.436 21.442 1.00 76.00 95 ARG A C 1
ATOM 760 O O . ARG A 1 95 ? 4.495 5.568 21.520 1.00 76.00 95 ARG A O 1
ATOM 767 N N . PRO A 1 96 ? 3.292 3.892 22.436 1.00 71.44 96 PRO A N 1
ATOM 768 C CA . PRO A 1 96 ? 3.104 4.582 23.697 1.00 71.44 96 PRO A CA 1
ATOM 769 C C . PRO A 1 96 ? 4.470 4.990 24.245 1.00 71.44 96 PRO A C 1
ATOM 771 O O . PRO A 1 96 ? 5.332 4.137 24.465 1.00 71.44 96 PRO A O 1
ATOM 774 N N . LYS A 1 97 ? 4.682 6.294 24.447 1.00 68.81 97 LYS A N 1
ATOM 775 C CA . LYS A 1 97 ? 5.870 6.796 25.142 1.00 68.81 97 LYS A CA 1
ATOM 776 C C . LYS A 1 97 ? 5.820 6.255 26.567 1.00 68.81 97 LYS A C 1
ATOM 778 O O . LYS A 1 97 ? 5.091 6.773 27.413 1.00 68.81 97 LYS A O 1
ATOM 783 N N . ILE A 1 98 ? 6.563 5.175 26.811 1.00 70.19 98 ILE A N 1
ATOM 784 C CA . ILE A 1 98 ? 6.740 4.617 28.148 1.00 70.19 98 ILE A CA 1
ATOM 785 C C . ILE A 1 98 ? 7.447 5.701 28.954 1.00 70.19 98 ILE A C 1
ATOM 787 O O . ILE A 1 98 ? 8.551 6.127 28.614 1.00 70.19 98 ILE A O 1
ATOM 791 N N . LYS A 1 99 ? 6.759 6.213 29.976 1.00 63.66 99 LYS A N 1
ATOM 792 C CA . LYS A 1 99 ? 7.300 7.255 30.850 1.00 63.66 99 LYS A CA 1
ATOM 793 C C . LYS A 1 99 ? 8.615 6.762 31.458 1.00 63.66 99 LYS A C 1
ATOM 795 O O . LYS A 1 99 ? 8.747 5.580 31.775 1.00 63.66 99 LYS A O 1
ATOM 800 N N . SER A 1 100 ? 9.574 7.671 31.611 1.00 54.50 100 SER A N 1
ATOM 801 C CA . SER A 1 100 ? 10.872 7.365 32.206 1.00 54.50 100 SER A CA 1
ATOM 802 C C . SER A 1 100 ? 10.711 6.752 33.600 1.00 54.50 100 SER A C 1
ATOM 804 O O . SER A 1 100 ? 9.827 7.124 34.378 1.00 54.50 100 SER A O 1
ATOM 806 N N . PHE A 1 101 ? 11.567 5.776 33.901 1.00 56.81 101 PHE A N 1
ATOM 807 C CA . PHE A 1 101 ? 11.613 5.124 35.202 1.00 56.81 101 PHE A CA 1
ATOM 808 C C . PHE A 1 101 ? 12.035 6.143 36.264 1.00 56.81 101 PHE A C 1
ATOM 810 O O . PHE A 1 101 ? 13.136 6.683 36.205 1.00 56.81 101 PHE A O 1
ATOM 817 N N . THR A 1 102 ? 11.162 6.415 37.232 1.00 65.12 102 THR A N 1
ATOM 818 C CA . THR A 1 102 ? 11.497 7.205 38.422 1.00 65.12 102 THR A CA 1
ATOM 819 C C . THR A 1 102 ? 12.123 6.281 39.469 1.00 65.12 102 THR A C 1
ATOM 821 O O . THR A 1 102 ? 11.393 5.443 40.016 1.00 65.12 102 THR A O 1
ATOM 824 N N . PRO A 1 103 ? 13.428 6.410 39.780 1.00 68.25 103 PRO A N 1
ATOM 825 C CA . PRO A 1 103 ? 14.063 5.614 40.825 1.00 68.25 103 PRO A CA 1
ATOM 826 C C . PRO A 1 103 ? 13.366 5.856 42.171 1.00 68.25 103 PRO A C 1
ATOM 828 O O . PRO A 1 103 ? 12.950 6.976 42.459 1.00 68.25 103 PRO A O 1
ATOM 831 N N . ASN A 1 104 ? 13.220 4.812 42.990 1.00 69.81 104 ASN A N 1
ATOM 832 C CA . ASN A 1 104 ? 12.567 4.837 44.312 1.00 69.81 104 ASN A CA 1
ATOM 833 C C . ASN A 1 104 ? 11.054 5.131 44.341 1.00 69.81 104 ASN A C 1
ATOM 835 O O . ASN A 1 104 ? 10.489 5.291 45.424 1.00 69.81 104 ASN A O 1
ATOM 839 N N . LYS A 1 105 ? 10.355 5.136 43.197 1.00 58.78 105 LYS A N 1
ATOM 840 C CA . LYS A 1 105 ? 8.885 5.127 43.188 1.00 58.78 105 LYS A CA 1
ATOM 841 C C . LYS A 1 105 ? 8.384 3.690 43.322 1.00 58.78 105 LYS A C 1
ATOM 843 O O . LYS A 1 105 ? 8.533 2.885 42.406 1.00 58.78 105 LYS A O 1
ATOM 848 N N . THR A 1 106 ? 7.796 3.358 44.466 1.00 52.50 106 THR A N 1
ATOM 849 C CA . THR A 1 106 ? 7.150 2.061 44.677 1.00 52.50 106 THR A CA 1
ATOM 850 C C . THR A 1 106 ? 5.975 1.890 43.716 1.00 52.50 106 THR A C 1
ATOM 852 O O . THR A 1 106 ? 5.229 2.831 43.435 1.00 52.50 106 THR A O 1
ATOM 855 N N . VAL A 1 107 ? 5.825 0.675 43.182 1.00 50.75 107 VAL A N 1
ATOM 856 C CA . VAL A 1 107 ? 4.692 0.302 42.328 1.00 50.75 107 VAL A CA 1
ATOM 857 C C . VAL A 1 107 ? 3.416 0.554 43.129 1.00 50.75 107 VAL A C 1
ATOM 859 O O . VAL A 1 107 ? 3.192 -0.083 44.159 1.00 50.75 107 VAL A O 1
ATOM 862 N N . GLY A 1 108 ? 2.579 1.498 42.687 1.00 55.03 108 GLY A N 1
ATOM 863 C CA . GLY A 1 108 ? 1.221 1.595 43.217 1.00 55.03 108 GLY A CA 1
ATOM 864 C C . GLY A 1 108 ? 0.551 0.245 42.984 1.00 55.03 108 GLY A C 1
ATOM 865 O O . GLY A 1 108 ? 0.682 -0.283 41.883 1.00 55.03 108 GLY A O 1
ATOM 866 N N . LYS A 1 109 ? -0.090 -0.352 43.999 1.00 57.06 109 LYS A N 1
ATOM 867 C CA . LYS A 1 109 ? -0.777 -1.649 43.863 1.00 57.06 109 LYS A CA 1
ATOM 868 C C . LYS A 1 109 ? -1.822 -1.565 42.743 1.00 57.06 109 LYS A C 1
ATOM 870 O O . LYS A 1 109 ? -2.974 -1.222 42.982 1.00 57.06 109 LYS A O 1
ATOM 875 N N . LEU A 1 110 ? -1.415 -1.879 41.519 1.00 50.62 110 LEU A N 1
ATOM 876 C CA . LEU A 1 110 ? -2.284 -2.054 40.367 1.00 50.62 110 LEU A CA 1
ATOM 877 C C . LEU A 1 110 ? -2.772 -3.498 40.389 1.00 50.62 110 LEU A C 1
ATOM 879 O O . LEU A 1 110 ? -2.448 -4.297 39.515 1.00 50.62 110 LEU A O 1
ATOM 883 N N . SER A 1 111 ? -3.558 -3.836 41.410 1.00 50.69 111 SER A N 1
ATOM 884 C CA . SER A 1 111 ? -4.485 -4.953 41.290 1.00 50.69 111 SER A CA 1
ATOM 885 C C . SER A 1 111 ? -5.568 -4.488 40.319 1.00 50.69 111 SER A C 1
ATOM 887 O O . SER A 1 111 ? -6.590 -3.938 40.735 1.00 50.69 111 SER A O 1
ATOM 889 N N . SER A 1 112 ? -5.326 -4.615 39.012 1.00 52.97 112 SER A N 1
ATOM 890 C CA . SER A 1 112 ? -6.420 -4.598 38.046 1.00 52.97 112 SER A CA 1
ATOM 891 C C . SER A 1 112 ? -7.310 -5.775 38.425 1.00 52.97 112 SER A C 1
ATOM 893 O O . SER A 1 112 ? -6.949 -6.938 38.252 1.00 52.97 112 SER A O 1
ATOM 895 N N . ARG A 1 113 ? -8.416 -5.468 39.105 1.00 61.78 113 ARG A N 1
ATOM 896 C CA . ARG A 1 113 ? -9.290 -6.474 39.700 1.00 61.78 113 ARG A CA 1
ATOM 897 C C . ARG A 1 113 ? -9.836 -7.338 38.574 1.00 61.78 113 ARG A C 1
ATOM 899 O O . ARG A 1 113 ? -10.602 -6.854 37.742 1.00 61.78 113 ARG A O 1
ATOM 906 N N . ARG A 1 114 ? -9.382 -8.587 38.513 1.00 68.50 114 ARG A N 1
ATOM 907 C CA . ARG A 1 114 ? -9.832 -9.529 37.494 1.00 68.50 114 ARG A CA 1
ATOM 908 C C . ARG A 1 114 ? -11.255 -9.976 37.842 1.00 68.50 114 ARG A C 1
ATOM 910 O O . ARG A 1 114 ? -11.515 -10.261 39.012 1.00 68.50 114 ARG A O 1
ATOM 917 N N . PRO A 1 115 ? -12.172 -10.026 36.860 1.00 76.94 115 PRO A N 1
ATOM 918 C CA . PRO A 1 115 ? -13.440 -10.728 37.020 1.00 76.94 115 PRO A CA 1
ATOM 919 C C . PRO A 1 115 ? -13.202 -12.176 37.452 1.00 76.94 115 PRO A C 1
ATOM 921 O O . PRO A 1 115 ? -12.129 -12.730 37.203 1.00 76.94 115 PRO A O 1
ATOM 924 N N . SER A 1 116 ? -14.201 -12.798 38.078 1.00 79.19 116 SER A N 1
ATOM 925 C CA . SER A 1 116 ? -14.079 -14.184 38.538 1.00 79.19 116 SER A CA 1
ATOM 926 C C . SER A 1 116 ? -13.689 -15.138 37.400 1.00 79.19 116 SER A C 1
ATOM 928 O O . SER A 1 116 ? -14.100 -14.968 36.249 1.00 79.19 116 SER A O 1
ATOM 930 N N . ARG A 1 117 ? -12.943 -16.203 37.727 1.00 75.12 117 ARG A N 1
ATOM 931 C CA . ARG A 1 117 ? -12.596 -17.284 36.785 1.00 75.12 117 ARG A CA 1
ATOM 932 C C . ARG A 1 117 ? -13.820 -17.842 36.043 1.00 75.12 117 ARG A C 1
ATOM 934 O O . ARG A 1 117 ? -13.727 -18.163 34.865 1.00 75.12 117 ARG A O 1
ATOM 941 N N . TYR A 1 118 ? -14.966 -17.907 36.725 1.00 74.06 118 TYR A N 1
ATOM 942 C CA . TYR A 1 118 ? -16.254 -18.294 36.148 1.00 74.06 118 TYR A CA 1
ATOM 943 C C . TYR A 1 118 ? -16.683 -17.372 35.007 1.00 74.06 118 TYR A C 1
ATOM 945 O O . TYR A 1 118 ? -17.033 -17.840 33.926 1.00 74.06 118 TYR A O 1
ATOM 953 N N . ALA A 1 119 ? -16.628 -16.061 35.236 1.00 78.06 119 ALA A N 1
ATOM 954 C CA . ALA A 1 119 ? -17.031 -15.082 34.242 1.00 78.06 119 ALA A CA 1
ATOM 955 C C . ALA A 1 119 ? -16.103 -15.080 33.027 1.00 78.06 119 ALA A C 1
ATOM 957 O O . ALA A 1 119 ? -16.574 -14.949 31.901 1.00 78.06 119 ALA A O 1
ATOM 958 N N . ILE A 1 120 ? -14.802 -15.284 33.252 1.00 80.06 120 ILE A N 1
ATOM 959 C CA . ILE A 1 120 ? -13.820 -15.444 32.175 1.00 80.06 120 ILE A CA 1
ATOM 960 C C . ILE A 1 120 ? -14.131 -16.702 31.355 1.00 80.06 120 ILE A C 1
ATOM 962 O O . ILE A 1 120 ? -14.245 -16.609 30.138 1.00 80.06 120 ILE A O 1
ATOM 966 N N . HIS A 1 121 ? -14.347 -17.848 32.008 1.00 78.12 121 HIS A N 1
ATOM 967 C CA . HIS A 1 121 ? -14.652 -19.105 31.321 1.00 78.12 121 HIS A CA 1
ATOM 968 C C . HIS A 1 121 ? -15.936 -19.012 30.487 1.00 78.12 121 HIS A C 1
ATOM 970 O O . HIS A 1 121 ? -15.961 -19.432 29.335 1.00 78.12 121 HIS A O 1
ATOM 976 N N . LYS A 1 122 ? -16.989 -18.391 31.028 1.00 79.00 122 LYS A N 1
ATOM 977 C CA . LYS A 1 122 ? -18.225 -18.170 30.274 1.00 79.00 122 LYS A CA 1
ATOM 978 C C . LYS A 1 122 ? -18.042 -17.240 29.078 1.00 79.00 122 LYS A C 1
ATOM 980 O O . LYS A 1 122 ? -18.619 -17.506 28.032 1.00 79.00 122 LYS A O 1
ATOM 985 N N . ILE A 1 123 ? -17.210 -16.200 29.189 1.00 80.44 123 ILE A N 1
ATOM 986 C CA . ILE A 1 123 ? -16.851 -15.366 28.031 1.00 80.44 123 ILE A CA 1
ATOM 987 C C . ILE A 1 123 ? -16.109 -16.194 26.974 1.00 80.44 123 ILE A C 1
ATOM 989 O O . ILE A 1 123 ? -16.420 -16.067 25.792 1.00 80.44 123 ILE A O 1
ATOM 993 N N . GLU A 1 124 ? -15.160 -17.044 27.375 1.00 77.50 124 GLU A N 1
ATOM 994 C CA . GLU A 1 124 ? -14.418 -17.917 26.451 1.00 77.50 124 GLU A CA 1
ATOM 995 C C . GLU A 1 124 ? -15.337 -18.905 25.721 1.00 77.50 124 GLU A C 1
ATOM 997 O O . GLU A 1 124 ? -15.129 -19.171 24.540 1.00 77.50 124 GLU A O 1
ATOM 1002 N N . GLN A 1 125 ? -16.365 -19.416 26.402 1.00 74.75 125 GLN A N 1
ATOM 1003 C CA . GLN A 1 125 ? -17.379 -20.301 25.817 1.00 74.75 125 GLN A CA 1
ATOM 1004 C C . GLN A 1 125 ? -18.517 -19.546 25.106 1.00 74.75 125 GLN A C 1
ATOM 1006 O O . GLN A 1 125 ? -19.443 -20.175 24.601 1.00 74.75 125 GLN A O 1
ATOM 1011 N N . LEU A 1 126 ? -18.460 -18.208 25.050 1.00 75.00 126 LEU A N 1
ATOM 1012 C CA . LEU A 1 126 ? -19.520 -17.341 24.513 1.00 75.00 126 LEU A CA 1
ATOM 1013 C C . LEU A 1 126 ? -20.894 -17.564 25.181 1.00 75.00 126 LEU A C 1
ATOM 1015 O O . LEU A 1 126 ? -21.941 -17.303 24.589 1.00 75.00 126 LEU A O 1
ATOM 1019 N N . GLU A 1 127 ? -20.892 -18.022 26.431 1.00 71.94 127 GLU A N 1
ATOM 1020 C CA . GLU A 1 127 ? -22.080 -18.279 27.236 1.00 71.94 127 GLU A CA 1
ATOM 1021 C C . GLU A 1 127 ? -22.545 -17.031 27.999 1.00 71.94 127 GLU A C 1
ATOM 1023 O O . GLU A 1 127 ? -21.780 -16.109 28.303 1.00 71.94 127 GLU A O 1
ATOM 1028 N N . TYR A 1 128 ? -23.827 -17.019 28.373 1.00 69.38 128 TYR A N 1
ATOM 1029 C CA . TYR A 1 128 ? -24.406 -15.947 29.179 1.00 69.38 128 TYR A CA 1
ATOM 1030 C C . TYR A 1 128 ? -23.720 -15.833 30.548 1.00 69.38 128 TYR A C 1
ATOM 1032 O O . TYR A 1 128 ? -23.762 -16.766 31.359 1.00 69.38 128 TYR A O 1
ATOM 1040 N N . VAL A 1 129 ? -23.152 -14.654 30.821 1.00 75.62 129 VAL A N 1
ATOM 1041 C CA . VAL A 1 129 ? -22.549 -14.279 32.104 1.00 75.62 129 VAL A CA 1
ATOM 1042 C C . VAL A 1 129 ? -23.207 -13.022 32.675 1.00 75.62 129 VAL A C 1
ATOM 1044 O O . VAL A 1 129 ? -23.273 -11.967 32.030 1.00 75.62 129 VAL A O 1
ATOM 1047 N N . GLU A 1 130 ? -23.661 -13.134 33.920 1.00 74.31 130 GLU A N 1
ATOM 1048 C CA . GLU A 1 130 ? -24.285 -12.046 34.669 1.00 74.31 130 GLU A CA 1
ATOM 1049 C C . GLU A 1 130 ? -23.298 -10.903 34.949 1.00 74.31 130 GLU A C 1
ATOM 1051 O O . GLU A 1 130 ? -22.122 -11.106 35.260 1.00 74.31 130 GLU A O 1
ATOM 1056 N N . LEU A 1 131 ? -23.795 -9.666 34.866 1.00 73.69 131 LEU A N 1
ATOM 1057 C CA . LEU A 1 131 ? -22.984 -8.442 34.955 1.00 73.69 131 LEU A CA 1
ATOM 1058 C C . LEU A 1 131 ? -22.303 -8.248 36.312 1.00 73.69 131 LEU A C 1
ATOM 1060 O O . LEU A 1 131 ? -21.250 -7.617 36.389 1.00 73.69 131 LEU A O 1
ATOM 1064 N N . TYR A 1 132 ? -22.867 -8.826 37.369 1.00 76.06 132 TYR A N 1
ATOM 1065 C CA . TYR A 1 132 ? -22.315 -8.735 38.713 1.00 76.06 132 TYR A CA 1
ATOM 1066 C C . TYR A 1 132 ? -20.856 -9.174 38.793 1.00 76.06 132 TYR A C 1
ATOM 1068 O O . TYR A 1 132 ? -20.092 -8.542 39.511 1.00 76.06 132 TYR A O 1
ATOM 1076 N N . TYR A 1 133 ? -20.430 -10.189 38.036 1.00 75.19 133 TYR A N 1
ATOM 1077 C CA . TYR A 1 133 ? -19.051 -10.684 38.100 1.00 75.19 133 TYR A CA 1
ATOM 1078 C C . TYR A 1 133 ? -17.988 -9.692 37.628 1.00 75.19 133 TYR A C 1
ATOM 1080 O O . TYR A 1 133 ? -16.805 -9.906 37.885 1.00 75.19 133 TYR A O 1
ATOM 1088 N N . PHE A 1 134 ? -18.402 -8.622 36.952 1.00 76.75 134 PHE A N 1
ATOM 1089 C CA . PHE A 1 134 ? -17.528 -7.541 36.497 1.00 76.75 134 PHE A CA 1
ATOM 1090 C C . PHE A 1 134 ? -17.564 -6.335 37.439 1.00 76.75 134 PHE A C 1
ATOM 1092 O O . PHE A 1 134 ? -16.887 -5.336 37.202 1.00 76.75 134 PHE A O 1
ATOM 1099 N N . THR A 1 135 ? -18.349 -6.413 38.514 1.00 73.12 135 THR A N 1
ATOM 1100 C CA . THR A 1 135 ? -18.463 -5.339 39.498 1.00 73.12 135 THR A CA 1
ATOM 1101 C C . THR A 1 135 ? -17.259 -5.322 40.426 1.00 73.12 135 THR A C 1
ATOM 1103 O O . THR A 1 135 ? -16.643 -6.346 40.727 1.00 73.12 135 THR A O 1
ATOM 1106 N N . LYS A 1 136 ? -16.943 -4.135 40.948 1.00 70.94 136 LYS A N 1
ATOM 1107 C CA . LYS A 1 136 ? -15.827 -3.922 41.875 1.00 70.94 136 LYS A CA 1
ATOM 1108 C C . LYS A 1 136 ? -15.906 -4.812 43.124 1.00 70.94 136 LYS A C 1
ATOM 1110 O O . LYS A 1 136 ? -14.859 -5.164 43.675 1.00 70.94 136 LYS A O 1
ATOM 1115 N N . GLU A 1 137 ? -17.121 -5.138 43.562 1.00 71.81 137 GLU A N 1
ATOM 1116 C CA . GLU A 1 137 ? -17.409 -6.027 44.689 1.00 71.81 137 GLU A CA 1
ATOM 1117 C C . GLU A 1 137 ? -17.180 -7.496 44.339 1.00 71.81 137 GLU A C 1
ATOM 1119 O O . GLU A 1 137 ? -16.441 -8.172 45.049 1.00 71.81 137 GLU A O 1
ATOM 1124 N N . ALA A 1 138 ? -17.741 -7.980 43.229 1.00 68.56 138 ALA A N 1
ATOM 1125 C CA . ALA A 1 138 ? -17.561 -9.371 42.828 1.00 68.56 138 ALA A CA 1
ATOM 1126 C C . ALA A 1 138 ? -16.111 -9.673 42.446 1.00 68.56 138 ALA A C 1
ATOM 1128 O O . ALA A 1 138 ? -15.628 -10.762 42.731 1.00 68.56 138 ALA A O 1
ATOM 1129 N N . CYS A 1 139 ? -15.378 -8.716 41.866 1.00 72.56 139 CYS A N 1
ATOM 1130 C CA . CYS A 1 139 ? -13.949 -8.898 41.625 1.00 72.56 139 CYS A CA 1
ATOM 1131 C C . CYS A 1 139 ? -13.137 -8.931 42.936 1.00 72.56 139 CYS A C 1
ATOM 1133 O O . CYS A 1 139 ? -12.110 -9.597 42.988 1.00 72.56 139 CYS A O 1
ATOM 1135 N N . LEU A 1 140 ? -13.580 -8.256 44.011 1.00 75.06 140 LEU A N 1
ATOM 1136 C CA . LEU A 1 140 ? -12.965 -8.390 45.345 1.00 75.06 140 LEU A CA 1
ATOM 1137 C C . LEU A 1 140 ? -13.282 -9.728 45.997 1.00 75.06 140 LEU A C 1
ATOM 1139 O O . LEU A 1 140 ? -12.421 -10.313 46.652 1.00 75.06 140 LEU A O 1
ATOM 1143 N N . GLU A 1 141 ? -14.528 -10.174 45.871 1.00 69.06 141 GLU A N 1
ATOM 1144 C CA . GLU A 1 141 ? -14.939 -11.489 46.340 1.00 69.06 141 GLU A CA 1
ATOM 1145 C C . GLU A 1 141 ? -14.146 -12.563 45.600 1.00 69.06 141 GLU A C 1
ATOM 1147 O O . GLU A 1 141 ? -13.505 -13.385 46.242 1.00 69.06 141 GLU A O 1
ATOM 1152 N N . ALA A 1 142 ? -14.067 -12.471 44.272 1.00 72.50 142 ALA A N 1
ATOM 1153 C CA . ALA A 1 142 ? -13.265 -13.349 43.439 1.00 72.50 142 ALA A CA 1
ATOM 1154 C C . ALA A 1 142 ? -11.780 -13.316 43.815 1.00 72.50 142 ALA A C 1
ATOM 1156 O O . ALA A 1 142 ? -11.192 -14.379 43.936 1.00 72.50 142 ALA A O 1
ATOM 1157 N N . GLU A 1 143 ? -11.179 -12.150 44.072 1.00 68.50 143 GLU A N 1
ATOM 1158 C CA . GLU A 1 143 ? -9.779 -12.047 44.519 1.00 68.50 143 GLU A CA 1
ATOM 1159 C C . GLU A 1 143 ? -9.555 -12.768 45.865 1.00 68.50 143 GLU A C 1
ATOM 1161 O O . GLU A 1 143 ? -8.564 -13.479 46.046 1.00 68.50 143 GLU A O 1
ATOM 1166 N N . ARG A 1 144 ? -10.508 -12.663 46.804 1.00 65.69 144 ARG A N 1
ATOM 1167 C CA . ARG A 1 144 ? -10.469 -13.393 48.086 1.00 65.69 144 ARG A CA 1
ATOM 1168 C C . ARG A 1 144 ? -10.680 -14.894 47.902 1.00 65.69 144 ARG A C 1
ATOM 1170 O O . ARG A 1 144 ? -9.990 -15.692 48.538 1.00 65.69 144 ARG A O 1
ATOM 1177 N N . THR A 1 145 ? -11.620 -15.283 47.047 1.00 62.03 145 THR A N 1
ATOM 1178 C CA . THR A 1 145 ? -11.919 -16.684 46.752 1.00 62.03 145 THR A CA 1
ATOM 1179 C C . THR A 1 145 ? -10.763 -17.332 45.999 1.00 62.03 145 THR A C 1
ATOM 1181 O O . THR A 1 145 ? -10.332 -18.400 46.407 1.00 62.03 145 THR A O 1
ATOM 1184 N N . GLU A 1 146 ? -10.180 -16.688 44.984 1.00 60.19 146 GLU A N 1
ATOM 1185 C CA . GLU A 1 146 ? -9.007 -17.172 44.240 1.00 60.19 146 GLU A CA 1
ATOM 1186 C C . GLU A 1 146 ? -7.802 -17.388 45.157 1.00 60.19 146 GLU A C 1
ATOM 1188 O O . GLU A 1 146 ? -7.127 -18.410 45.039 1.00 60.19 146 GLU A O 1
ATOM 1193 N N . TYR A 1 147 ? -7.576 -16.502 46.133 1.00 54.19 147 TYR A N 1
ATOM 1194 C CA . TYR A 1 147 ? -6.548 -16.708 47.156 1.00 54.19 147 TYR A CA 1
ATOM 1195 C C . TYR A 1 147 ? -6.826 -17.950 48.031 1.00 54.19 147 TYR A C 1
ATOM 1197 O O . TYR A 1 147 ? -5.901 -18.672 48.410 1.00 54.19 147 TYR A O 1
ATOM 1205 N N . SER A 1 148 ? -8.099 -18.249 48.311 1.00 51.62 148 SER A N 1
ATOM 1206 C CA . SER A 1 148 ? -8.533 -19.460 49.027 1.00 51.62 148 SER A CA 1
ATOM 1207 C C . SER A 1 148 ? -8.402 -20.729 48.172 1.00 51.62 148 SER A C 1
ATOM 1209 O O . SER A 1 148 ? -7.952 -21.763 48.672 1.00 51.62 148 SER A O 1
ATOM 1211 N N . VAL A 1 149 ? -8.744 -20.671 46.879 1.00 52.41 149 VAL A N 1
ATOM 1212 C CA . VAL A 1 149 ? -8.603 -21.800 45.940 1.00 52.41 149 VAL A CA 1
ATOM 1213 C C . VAL A 1 149 ? -7.125 -22.117 45.696 1.00 52.41 149 VAL A C 1
ATOM 1215 O O . VAL A 1 149 ? -6.745 -23.285 45.711 1.00 52.41 149 VAL A O 1
ATOM 1218 N N . ALA A 1 150 ? -6.267 -21.096 45.570 1.00 51.44 150 ALA A N 1
ATOM 1219 C CA . ALA A 1 150 ? -4.819 -21.257 45.412 1.00 51.44 150 ALA A CA 1
ATOM 1220 C C . ALA A 1 150 ? -4.142 -21.914 46.632 1.00 51.44 150 ALA A C 1
ATOM 1222 O O . ALA A 1 150 ? -3.124 -22.583 46.477 1.00 51.44 150 ALA A O 1
ATOM 1223 N N . ARG A 1 151 ? -4.719 -21.778 47.838 1.00 48.12 151 ARG A N 1
ATOM 1224 C CA . ARG A 1 151 ? -4.276 -22.491 49.056 1.00 48.12 151 ARG A CA 1
ATOM 1225 C C . ARG A 1 151 ? -4.873 -23.897 49.209 1.00 48.12 151 ARG A C 1
ATOM 1227 O O . ARG A 1 151 ? -4.692 -24.502 50.259 1.00 48.12 151 ARG A O 1
ATOM 1234 N N . GLY A 1 152 ? -5.563 -24.426 48.194 1.00 53.56 152 GLY A N 1
ATOM 1235 C CA . GLY A 1 152 ? -6.101 -25.789 48.226 1.00 53.56 152 GLY A CA 1
ATOM 1236 C C . GLY A 1 152 ? -7.255 -25.955 49.215 1.00 53.56 152 GLY A C 1
ATOM 1237 O O . GLY A 1 152 ? -7.315 -26.947 49.934 1.00 53.56 152 GLY A O 1
ATOM 1238 N N . THR A 1 153 ? -8.163 -24.978 49.294 1.00 52.59 153 THR A N 1
ATOM 1239 C CA . THR A 1 153 ? -9.360 -25.109 50.138 1.00 52.59 153 THR A CA 1
ATOM 1240 C C . THR A 1 153 ? -10.320 -26.125 49.512 1.00 52.59 153 THR A C 1
ATOM 1242 O O . THR A 1 153 ? -10.794 -25.920 48.394 1.00 52.59 153 THR A O 1
ATOM 1245 N N . PHE A 1 154 ? -10.628 -27.204 50.233 1.00 61.25 154 PHE A N 1
ATOM 1246 C CA . PHE A 1 154 ? -11.634 -28.195 49.846 1.00 61.25 154 PHE A CA 1
ATOM 1247 C C . PHE A 1 154 ? -12.928 -27.961 50.631 1.00 61.25 154 PHE A C 1
ATOM 1249 O O . PHE A 1 154 ? -12.900 -27.741 51.840 1.00 61.25 154 PHE A O 1
ATOM 1256 N N . THR A 1 155 ? -14.071 -28.013 49.954 1.00 56.88 155 THR A N 1
ATOM 1257 C CA . THR A 1 155 ? -15.386 -28.047 50.597 1.00 56.88 155 THR A CA 1
ATOM 1258 C C . THR A 1 155 ? -15.771 -29.503 50.839 1.00 56.88 155 THR A C 1
ATOM 1260 O O . THR A 1 155 ? -15.717 -30.322 49.920 1.00 56.88 155 THR A O 1
ATOM 1263 N N . LEU A 1 156 ? -16.144 -29.822 52.080 1.00 61.00 156 LEU A N 1
ATOM 1264 C CA . LEU A 1 156 ? -16.640 -31.140 52.469 1.00 61.00 156 LEU A CA 1
ATOM 1265 C C . LEU A 1 156 ? -18.136 -31.214 52.150 1.00 61.00 156 LEU A C 1
ATOM 1267 O O . LEU A 1 156 ? -18.916 -30.417 52.669 1.00 61.00 156 LEU A O 1
ATOM 1271 N N . MET A 1 157 ? -18.528 -32.152 51.292 1.00 56.31 157 MET A N 1
ATOM 1272 C CA . MET A 1 157 ? -19.928 -32.501 51.051 1.00 56.31 157 MET A CA 1
ATOM 1273 C C . MET A 1 157 ? -20.198 -33.914 51.557 1.00 56.31 157 MET A C 1
ATOM 1275 O O . MET A 1 157 ? -19.378 -34.808 51.362 1.00 56.31 157 MET A O 1
ATOM 1279 N N . ALA A 1 158 ? -21.345 -34.106 52.202 1.00 59.81 158 ALA A N 1
ATOM 1280 C CA . ALA A 1 158 ? -21.834 -35.430 52.558 1.00 59.81 158 ALA A CA 1
ATOM 1281 C C . ALA A 1 158 ? -22.545 -36.052 51.346 1.00 59.81 158 ALA A C 1
ATOM 1283 O O . ALA A 1 158 ? -23.413 -35.413 50.752 1.00 59.81 158 ALA A O 1
ATOM 1284 N N . ASP A 1 159 ? -22.170 -37.279 50.993 1.00 57.62 159 ASP A N 1
ATOM 1285 C CA . ASP A 1 159 ? -22.812 -38.114 49.976 1.00 57.62 159 ASP A CA 1
ATOM 1286 C C . ASP A 1 159 ? -23.206 -39.449 50.622 1.00 57.62 159 ASP A C 1
ATOM 1288 O O . ASP A 1 159 ? -22.438 -40.415 50.647 1.00 57.62 159 ASP A O 1
ATOM 1292 N N . GLY A 1 160 ? -24.380 -39.463 51.258 1.00 71.06 160 GLY A N 1
ATOM 1293 C CA . GLY A 1 160 ? -24.834 -40.603 52.056 1.00 71.06 160 GLY A CA 1
ATOM 1294 C C . GLY A 1 160 ? -23.905 -40.879 53.245 1.00 71.06 160 GLY A C 1
ATOM 1295 O O . GLY A 1 160 ? -23.788 -40.047 54.141 1.00 71.06 160 GLY A O 1
ATOM 1296 N N . GLU A 1 161 ? -23.251 -42.045 53.253 1.00 65.88 161 GLU A N 1
ATOM 1297 C CA . GLU A 1 161 ? -22.292 -42.462 54.295 1.00 65.88 161 GLU A CA 1
ATOM 1298 C C . GLU A 1 161 ? -20.856 -41.955 54.069 1.00 65.88 161 GLU A C 1
ATOM 1300 O O . GLU A 1 161 ? -20.005 -42.118 54.943 1.00 65.88 161 GLU A O 1
ATOM 1305 N N . ASN A 1 162 ? -20.565 -41.313 52.932 1.00 46.19 162 ASN A N 1
ATOM 1306 C CA . ASN A 1 162 ? -19.218 -40.852 52.600 1.00 46.19 162 ASN A CA 1
ATOM 1307 C C . ASN A 1 162 ? -19.101 -39.325 52.648 1.00 46.19 162 ASN A C 1
ATOM 1309 O O . ASN A 1 162 ? -20.028 -38.590 52.312 1.00 46.19 162 ASN A O 1
ATOM 1313 N N . VAL A 1 163 ? -17.917 -38.833 53.022 1.00 65.81 163 VAL A N 1
ATOM 1314 C CA . VAL A 1 163 ? -17.569 -37.409 52.932 1.00 65.81 163 VAL A CA 1
ATOM 1315 C C . VAL A 1 163 ? -16.676 -37.201 51.716 1.00 65.81 163 VAL A C 1
ATOM 1317 O O . VAL A 1 163 ? -15.563 -37.723 51.652 1.00 65.81 163 VAL A O 1
ATOM 1320 N N . LEU A 1 164 ? -17.152 -36.410 50.757 1.00 62.62 164 LEU A N 1
ATOM 1321 C CA . LEU A 1 164 ? -16.425 -36.072 49.542 1.00 62.62 164 LEU A CA 1
ATOM 1322 C C . LEU A 1 164 ? -15.843 -34.658 49.647 1.00 62.62 164 LEU A C 1
ATOM 1324 O O . LEU A 1 164 ? -16.570 -33.669 49.752 1.00 62.62 164 LEU A O 1
ATOM 1328 N N . ALA A 1 165 ? -14.517 -34.559 49.583 1.00 52.28 165 ALA A N 1
ATOM 1329 C CA . ALA A 1 165 ? -13.801 -33.290 49.527 1.00 52.28 165 ALA A CA 1
ATOM 1330 C C . ALA A 1 165 ? -13.652 -32.841 48.063 1.00 52.28 165 ALA A C 1
ATOM 1332 O O . ALA A 1 165 ? -12.901 -33.449 47.300 1.00 52.28 165 ALA A O 1
ATOM 1333 N N . LYS A 1 166 ? -14.351 -31.775 47.653 1.00 52.31 166 LYS A N 1
ATOM 1334 C CA . LYS A 1 166 ? -14.171 -31.155 46.325 1.00 52.31 166 LYS A CA 1
ATOM 1335 C C . LYS A 1 166 ? -13.416 -29.829 46.452 1.00 52.31 166 LYS A C 1
ATOM 1337 O O . LYS A 1 166 ? -13.652 -29.115 47.426 1.00 52.31 166 LYS A O 1
ATOM 1342 N N . PRO A 1 167 ? -12.531 -29.462 45.505 1.00 52.09 167 PRO A N 1
ATOM 1343 C CA . PRO A 1 167 ? -11.919 -28.134 45.491 1.00 52.09 167 PRO A CA 1
ATOM 1344 C C . PRO A 1 167 ? -13.012 -27.062 45.537 1.00 52.09 167 PRO A C 1
ATOM 1346 O O . PRO A 1 167 ? -14.003 -27.179 44.814 1.00 52.09 167 PRO A O 1
ATOM 1349 N N . ALA A 1 168 ? -12.854 -26.044 46.386 1.00 53.97 168 ALA A N 1
ATOM 1350 C CA . ALA A 1 168 ? -13.806 -24.945 46.501 1.00 53.97 168 ALA A CA 1
ATOM 1351 C C . ALA A 1 168 ? -13.846 -24.174 45.174 1.00 53.97 168 ALA A C 1
ATOM 1353 O O . ALA A 1 168 ? -13.026 -23.302 44.905 1.00 53.97 168 ALA A O 1
ATOM 1354 N N . ALA A 1 169 ? -14.766 -24.547 44.296 1.00 48.94 169 ALA A N 1
ATOM 1355 C CA . ALA A 1 169 ? -14.895 -23.948 42.987 1.00 48.94 169 ALA A CA 1
ATOM 1356 C C . ALA A 1 169 ? -15.699 -22.639 43.129 1.00 48.94 169 ALA A C 1
ATOM 1358 O O . ALA A 1 169 ? -16.768 -22.626 43.738 1.00 48.94 169 ALA A O 1
ATOM 1359 N N . ALA A 1 170 ? -15.195 -21.533 42.570 1.00 46.84 170 ALA A N 1
ATOM 1360 C CA . ALA A 1 170 ? -15.803 -20.194 42.631 1.00 46.84 170 ALA A CA 1
ATOM 1361 C C . ALA A 1 170 ? -17.055 -20.041 41.732 1.00 46.84 170 ALA A C 1
ATOM 1363 O O . ALA A 1 170 ? -17.227 -19.029 41.054 1.00 46.84 170 ALA A O 1
ATOM 1364 N N . TYR A 1 171 ? -17.909 -21.064 41.682 1.00 48.84 171 TYR A N 1
ATOM 1365 C CA . TYR A 1 171 ? -19.084 -21.137 40.817 1.00 48.84 171 TYR A CA 1
ATOM 1366 C C . TYR A 1 171 ? -20.338 -20.924 41.665 1.00 48.84 171 TYR A C 1
ATOM 1368 O O . TYR A 1 171 ? -20.934 -21.874 42.168 1.00 48.84 171 TYR A O 1
ATOM 1376 N N . LYS A 1 172 ? -20.727 -19.662 41.853 1.00 47.41 172 LYS A N 1
ATOM 1377 C CA . LYS A 1 172 ? -22.054 -19.294 42.366 1.00 47.41 172 LYS A CA 1
ATOM 1378 C C . LYS A 1 172 ? -22.583 -18.114 41.553 1.00 47.41 172 LYS A C 1
ATOM 1380 O O . LYS A 1 172 ? -21.899 -17.089 41.614 1.00 47.41 172 LYS A O 1
ATOM 1385 N N . PRO A 1 173 ? -23.699 -18.241 40.801 1.00 42.44 173 PRO A N 1
ATOM 1386 C CA . PRO A 1 173 ? -24.335 -17.129 40.081 1.00 42.44 173 PRO A CA 1
ATOM 1387 C C . PRO A 1 173 ? -24.610 -15.942 41.011 1.00 42.44 173 PRO A C 1
ATOM 1389 O O . PRO A 1 173 ? -24.705 -16.095 42.236 1.00 42.44 173 PRO A O 1
ATOM 1392 N N . SER A 1 174 ? -24.649 -14.742 40.443 1.00 45.97 174 SER A N 1
ATOM 1393 C CA . SER A 1 174 ? -24.876 -13.515 41.189 1.00 45.97 174 SER A CA 1
ATOM 1394 C C . SER A 1 174 ? -26.246 -13.493 41.824 1.00 45.97 174 SER A C 1
ATOM 1396 O O . SER A 1 174 ? -27.280 -13.621 41.189 1.00 45.97 174 SER A O 1
ATOM 1398 N N . THR A 1 175 ? -26.254 -13.167 43.104 1.00 52.78 175 THR A N 1
ATOM 1399 C CA . THR A 1 175 ? -27.478 -13.080 43.887 1.00 52.78 175 THR A CA 1
ATOM 1400 C C . THR A 1 175 ? -28.151 -11.709 43.849 1.00 52.78 175 THR A C 1
ATOM 1402 O O . THR A 1 175 ? -29.157 -11.552 44.528 1.00 52.78 175 THR A O 1
ATOM 1405 N N . LYS A 1 176 ? -27.626 -10.694 43.143 1.00 54.81 176 LYS A N 1
ATOM 1406 C CA . LYS A 1 176 ? -28.169 -9.323 43.264 1.00 54.81 176 LYS A CA 1
ATOM 1407 C C . LYS A 1 176 ? -29.321 -9.008 42.312 1.00 54.81 176 LYS A C 1
ATOM 1409 O O . LYS A 1 176 ? -30.278 -8.380 42.746 1.00 54.81 176 LYS A O 1
ATOM 1414 N N . LEU A 1 177 ? -29.241 -9.422 41.048 1.00 55.94 177 LEU A N 1
ATOM 1415 C CA . LEU A 1 177 ? -30.301 -9.136 40.074 1.00 55.94 177 LEU A CA 1
ATOM 1416 C C . LEU A 1 177 ? -31.347 -10.255 40.013 1.00 55.94 177 LEU A C 1
ATOM 1418 O O . LEU A 1 177 ? -32.527 -9.961 39.869 1.00 55.94 177 LEU A O 1
ATOM 1422 N N . ASP A 1 178 ? -30.930 -11.501 40.250 1.00 55.19 178 ASP A N 1
ATOM 1423 C CA . ASP A 1 178 ? -31.829 -12.655 40.393 1.00 55.19 178 ASP A CA 1
ATOM 1424 C C . ASP A 1 178 ? -32.799 -12.507 41.579 1.00 55.19 178 ASP A C 1
ATOM 1426 O O . ASP A 1 178 ? -33.865 -13.110 41.583 1.00 55.19 178 ASP A O 1
ATOM 1430 N N . LYS A 1 179 ? -32.447 -11.682 42.578 1.00 60.50 179 LYS A N 1
ATOM 1431 C CA . LYS A 1 179 ? -33.293 -11.358 43.742 1.00 60.50 179 LYS A CA 1
ATOM 1432 C C . LYS A 1 179 ? -34.036 -10.024 43.616 1.00 60.50 179 LYS A C 1
ATOM 1434 O O . LYS A 1 179 ? -34.568 -9.539 44.615 1.00 60.50 179 LYS A O 1
ATOM 1439 N N . HIS A 1 180 ? -34.004 -9.367 42.456 1.00 64.25 180 HIS A N 1
ATOM 1440 C CA . HIS A 1 180 ? -34.689 -8.087 42.303 1.00 64.25 180 HIS A CA 1
ATOM 1441 C C . HIS A 1 180 ? -36.211 -8.312 42.353 1.00 64.25 180 HIS A C 1
ATOM 1443 O O . HIS A 1 180 ? -36.685 -9.145 41.599 1.00 64.25 180 HIS A O 1
ATOM 1449 N N . PRO A 1 181 ? -37.014 -7.563 43.132 1.00 72.12 181 PRO A N 1
ATOM 1450 C CA . PRO A 1 181 ? -38.451 -7.843 43.288 1.00 72.12 181 PRO A CA 1
ATOM 1451 C C . PRO A 1 181 ? -39.244 -7.933 41.974 1.00 72.12 181 PRO A C 1
ATOM 1453 O O . PRO A 1 181 ? -40.275 -8.591 41.912 1.00 72.12 181 PRO A O 1
ATOM 1456 N N . ILE A 1 182 ? -38.758 -7.269 40.919 1.00 72.62 182 ILE A N 1
ATOM 1457 C CA . ILE A 1 182 ? -39.356 -7.298 39.578 1.00 72.62 182 ILE A CA 1
ATOM 1458 C C . ILE A 1 182 ? -39.143 -8.643 38.872 1.00 72.62 182 ILE A C 1
ATOM 1460 O O . ILE A 1 182 ? -39.985 -8.987 38.057 1.00 72.62 182 ILE A O 1
ATOM 1464 N N . SER A 1 183 ? -38.087 -9.417 39.156 1.00 67.31 183 SER A N 1
ATOM 1465 C CA . SER A 1 183 ? -37.839 -10.703 38.477 1.00 67.31 183 SER A CA 1
ATOM 1466 C C . SER A 1 183 ? -38.934 -11.736 38.751 1.00 67.31 183 SER A C 1
ATOM 1468 O O . SER A 1 183 ? -39.268 -12.503 37.851 1.00 67.31 183 SER A O 1
ATOM 1470 N N . ASP A 1 184 ? -39.539 -11.692 39.941 1.00 74.94 184 ASP A N 1
ATOM 1471 C CA . ASP A 1 184 ? -40.641 -12.571 40.350 1.00 74.94 184 ASP A CA 1
ATOM 1472 C C . ASP A 1 184 ? -42.006 -12.146 39.770 1.00 74.94 184 ASP A C 1
ATOM 1474 O O . ASP A 1 184 ? -43.001 -12.862 39.910 1.00 74.94 184 ASP A O 1
ATOM 1478 N N . LEU A 1 185 ? -42.082 -10.978 39.122 1.00 78.81 185 LEU A N 1
ATOM 1479 C CA . LEU A 1 185 ? -43.311 -10.469 38.521 1.00 78.81 185 LEU A CA 1
ATOM 1480 C C . LEU A 1 185 ? -43.499 -10.972 37.088 1.00 78.81 185 LEU A C 1
ATOM 1482 O O . LEU A 1 185 ? -42.559 -11.293 36.358 1.00 78.81 185 LEU A O 1
ATOM 1486 N N . GLU A 1 186 ? -44.751 -10.997 36.643 1.00 74.06 186 GLU A N 1
ATOM 1487 C CA . GLU A 1 186 ? -45.093 -11.481 35.314 1.00 74.06 186 GLU A CA 1
ATOM 1488 C C . GLU A 1 186 ? -44.501 -10.574 34.209 1.00 74.06 186 GLU A C 1
ATOM 1490 O O . GLU A 1 186 ? -44.871 -9.413 34.062 1.00 74.06 186 GLU A O 1
ATOM 1495 N N . GLY A 1 187 ? -43.578 -11.109 33.398 1.00 73.06 187 GLY A N 1
ATOM 1496 C CA . GLY A 1 187 ? -42.819 -10.329 32.402 1.00 73.06 187 GLY A CA 1
ATOM 1497 C C . GLY A 1 187 ? -41.569 -9.634 32.962 1.00 73.06 187 GLY A C 1
ATOM 1498 O O . GLY A 1 187 ? -40.825 -8.998 32.211 1.00 73.06 187 GLY A O 1
ATOM 1499 N N . GLY A 1 188 ? -41.305 -9.808 34.255 1.00 71.44 188 GLY A N 1
ATOM 1500 C CA . GLY A 1 188 ? -40.163 -9.274 34.982 1.00 71.44 188 GLY A CA 1
ATOM 1501 C C . GLY A 1 188 ? -38.812 -9.713 34.438 1.00 71.44 188 GLY A C 1
ATOM 1502 O O . GLY A 1 188 ? -37.956 -8.878 34.157 1.00 71.44 188 GLY A O 1
ATOM 1503 N N . GLU A 1 189 ? -38.643 -11.011 34.187 1.00 71.25 189 GLU A N 1
ATOM 1504 C CA . GLU A 1 189 ? -37.418 -11.576 33.606 1.00 71.25 189 GLU A CA 1
ATOM 1505 C C . GLU A 1 189 ? -37.069 -10.932 32.250 1.00 71.25 189 GLU A C 1
ATOM 1507 O O . GLU A 1 189 ? -35.925 -10.555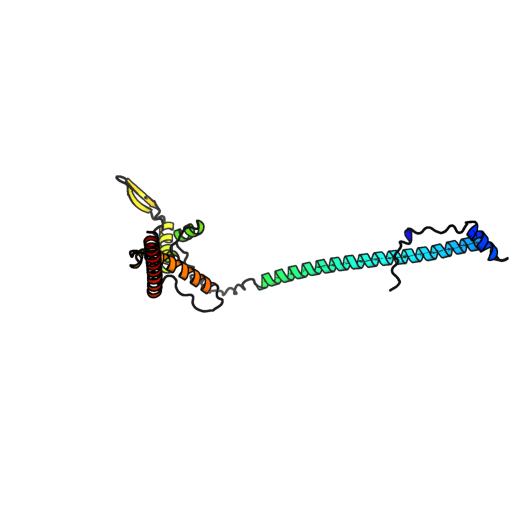 31.994 1.00 71.25 189 GLU A O 1
ATOM 1512 N N . THR A 1 190 ? -38.073 -10.701 31.396 1.00 76.56 190 THR A N 1
ATOM 1513 C CA . THR A 1 190 ? -37.877 -10.031 30.098 1.00 76.56 190 THR A CA 1
ATOM 1514 C C . THR A 1 190 ? -37.470 -8.567 30.274 1.00 76.56 190 THR A C 1
ATOM 1516 O O . THR A 1 190 ? -36.594 -8.080 29.555 1.00 76.56 190 THR A O 1
ATOM 1519 N N . ALA A 1 191 ? -38.067 -7.863 31.239 1.00 76.38 191 ALA A N 1
ATOM 1520 C CA . ALA A 1 191 ? -37.710 -6.482 31.553 1.00 76.38 191 ALA A CA 1
ATOM 1521 C C . ALA A 1 191 ? -36.270 -6.370 32.076 1.00 76.38 191 ALA A C 1
ATOM 1523 O O . ALA A 1 191 ? -35.511 -5.515 31.616 1.00 76.38 191 ALA A O 1
ATOM 1524 N N . VAL A 1 192 ? -35.867 -7.285 32.961 1.00 74.88 192 VAL A N 1
ATOM 1525 C CA . VAL A 1 192 ? -34.502 -7.383 33.489 1.00 74.88 192 VAL A CA 1
ATOM 1526 C C . VAL A 1 192 ? -33.495 -7.648 32.363 1.00 74.88 192 VAL A C 1
ATOM 1528 O O . VAL A 1 192 ? -32.482 -6.950 32.269 1.00 74.88 192 VAL A O 1
ATOM 1531 N N . LEU A 1 193 ? -33.780 -8.583 31.452 1.00 75.69 193 LEU A N 1
ATOM 1532 C CA . LEU A 1 193 ? -32.909 -8.881 30.307 1.00 75.69 193 LEU A CA 1
ATOM 1533 C C . LEU A 1 193 ? -32.768 -7.691 29.344 1.00 75.69 193 LEU A C 1
ATOM 1535 O O . LEU A 1 193 ? -31.659 -7.364 28.907 1.00 75.69 193 LEU A O 1
ATOM 1539 N N . LEU A 1 194 ? -33.872 -7.009 29.027 1.00 76.25 1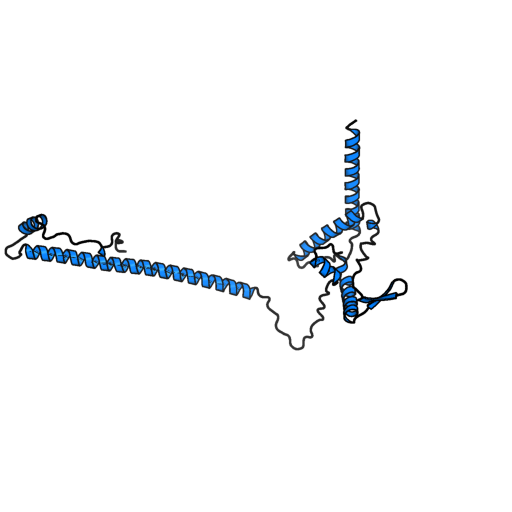94 LEU A N 1
ATOM 1540 C CA . LEU A 1 194 ? -33.855 -5.817 28.173 1.00 76.25 194 LEU A CA 1
ATOM 1541 C C . LEU A 1 194 ? -33.073 -4.670 28.815 1.00 76.25 194 LEU A C 1
ATOM 1543 O O . LEU A 1 194 ? -32.304 -3.988 28.127 1.00 76.25 194 LEU A O 1
ATOM 1547 N N . TYR A 1 195 ? -33.223 -4.496 30.127 1.00 79.25 195 TYR A N 1
ATOM 1548 C CA . TYR A 1 195 ? -32.458 -3.535 30.907 1.00 79.25 195 TYR A CA 1
ATOM 1549 C C . TYR A 1 195 ? -30.961 -3.823 30.825 1.00 79.25 195 TYR A C 1
ATOM 1551 O O . TYR A 1 195 ? -30.195 -2.952 30.403 1.00 79.25 195 TYR A O 1
ATOM 1559 N N . GLN A 1 196 ? -30.543 -5.061 31.098 1.00 70.00 196 GLN A N 1
ATOM 1560 C CA . GLN A 1 196 ? -29.140 -5.460 30.987 1.00 70.00 196 GLN A CA 1
ATOM 1561 C C . GLN A 1 196 ? -28.571 -5.198 29.584 1.00 70.00 196 GLN A C 1
ATOM 1563 O O . GLN A 1 196 ? -27.497 -4.608 29.454 1.00 70.00 196 GLN A O 1
ATOM 1568 N N . ALA A 1 197 ? -29.283 -5.594 28.525 1.00 71.81 197 ALA A N 1
ATOM 1569 C CA . ALA A 1 197 ? -28.814 -5.434 27.150 1.00 71.81 197 ALA A CA 1
ATOM 1570 C C . ALA A 1 197 ? -28.659 -3.956 26.748 1.00 71.81 197 ALA A C 1
ATOM 1572 O O . ALA A 1 197 ? -27.649 -3.575 26.146 1.00 71.81 197 ALA A O 1
ATOM 1573 N N . ARG A 1 198 ? -29.637 -3.110 27.101 1.00 77.50 198 ARG A N 1
ATOM 1574 C CA . ARG A 1 198 ? -29.616 -1.668 26.799 1.00 77.50 198 ARG A CA 1
ATOM 1575 C C . ARG A 1 198 ? -28.508 -0.950 27.575 1.00 77.50 198 ARG A C 1
ATOM 1577 O O . ARG A 1 198 ? -27.791 -0.143 26.985 1.00 77.50 198 ARG A O 1
ATOM 1584 N N . ILE A 1 199 ? -28.322 -1.278 28.853 1.00 76.19 199 ILE A N 1
ATOM 1585 C CA . ILE A 1 199 ? -27.255 -0.703 29.683 1.00 76.19 199 ILE A CA 1
ATOM 1586 C C . ILE A 1 199 ? -25.871 -1.125 29.181 1.00 76.19 199 ILE A C 1
ATOM 1588 O O . ILE A 1 199 ? -24.990 -0.280 29.054 1.00 76.19 199 ILE A O 1
ATOM 1592 N N . ARG A 1 200 ? -25.684 -2.396 28.804 1.00 68.88 200 ARG A N 1
ATOM 1593 C CA . ARG A 1 200 ? -24.399 -2.903 28.291 1.00 68.88 200 ARG A CA 1
ATOM 1594 C C . ARG A 1 200 ? -23.995 -2.242 26.974 1.00 68.88 200 ARG A C 1
ATOM 1596 O O . ARG A 1 200 ? -22.820 -1.944 26.773 1.00 68.88 200 ARG A O 1
ATOM 1603 N N . ARG A 1 201 ? -24.965 -1.989 26.088 1.00 73.75 201 ARG A N 1
ATOM 1604 C CA . ARG A 1 201 ? -24.734 -1.253 24.838 1.00 73.75 201 ARG A CA 1
ATOM 1605 C C . ARG A 1 201 ? -24.315 0.188 25.117 1.00 73.75 201 ARG A C 1
ATOM 1607 O O . ARG A 1 201 ? -23.301 0.621 24.589 1.00 73.75 201 ARG A O 1
ATOM 1614 N N . ARG A 1 202 ? -25.048 0.883 25.991 1.00 75.19 202 ARG A N 1
ATOM 1615 C CA . ARG A 1 202 ? -24.761 2.277 26.349 1.00 75.19 202 ARG A CA 1
ATOM 1616 C C . ARG A 1 202 ? -23.400 2.432 27.024 1.00 75.19 202 ARG A C 1
ATOM 1618 O O . ARG A 1 202 ? -22.629 3.298 26.651 1.00 75.19 202 ARG A O 1
ATOM 1625 N N . TRP A 1 203 ? -23.073 1.536 27.949 1.00 74.44 203 TRP A N 1
ATOM 1626 C CA . TRP A 1 203 ? -21.770 1.516 28.608 1.00 74.44 203 TRP A CA 1
ATOM 1627 C C . TRP A 1 203 ? -20.615 1.283 27.622 1.00 74.44 203 TRP A C 1
ATOM 1629 O O . TRP A 1 203 ? -19.571 1.918 27.720 1.00 74.44 203 TRP A O 1
ATOM 1639 N N . MET A 1 204 ? -20.805 0.405 26.629 1.00 69.19 204 MET A N 1
ATOM 1640 C CA . MET A 1 204 ? -19.819 0.176 25.567 1.00 69.19 204 MET A CA 1
ATOM 1641 C C . MET A 1 204 ? -19.680 1.379 24.617 1.00 69.19 204 MET A C 1
ATOM 1643 O O . MET A 1 204 ? -18.589 1.623 24.108 1.00 69.19 204 MET A O 1
ATOM 1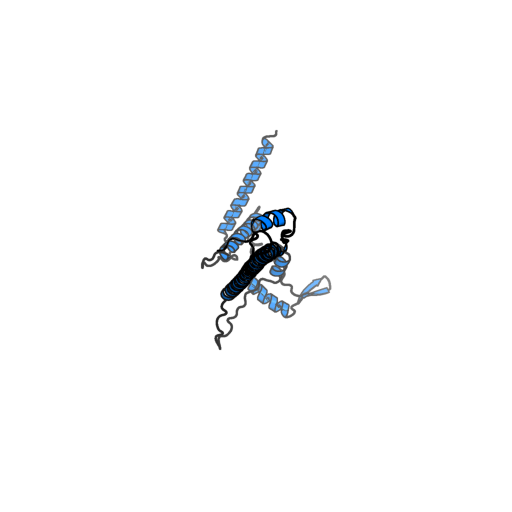647 N N . GLU A 1 205 ? -20.766 2.107 24.346 1.00 75.56 205 GLU A N 1
ATOM 1648 C CA . GLU A 1 205 ? -20.736 3.364 23.584 1.00 75.56 205 GLU A CA 1
ATOM 1649 C C . GLU A 1 205 ? -19.952 4.442 24.345 1.00 75.56 205 GLU A C 1
ATOM 1651 O O . GLU A 1 205 ? -19.050 5.050 23.772 1.00 75.56 205 GLU A O 1
ATOM 1656 N N . ASP A 1 206 ? -20.219 4.601 25.642 1.00 71.81 206 ASP A N 1
ATOM 1657 C CA . ASP A 1 206 ? -19.560 5.599 26.488 1.00 71.81 206 ASP A CA 1
ATOM 1658 C C . ASP A 1 206 ? -18.062 5.293 26.673 1.00 71.81 206 ASP A C 1
ATOM 1660 O O . ASP A 1 206 ? -17.243 6.200 26.590 1.00 71.81 206 ASP A O 1
ATOM 1664 N N . LEU A 1 207 ? -17.666 4.016 26.790 1.00 65.56 207 LEU A N 1
ATOM 1665 C CA . LEU A 1 207 ? -16.248 3.612 26.809 1.00 65.56 207 LEU A CA 1
ATOM 1666 C C . LEU A 1 207 ? -15.488 3.909 25.509 1.00 65.56 207 LEU A C 1
ATOM 1668 O O . LEU A 1 207 ? -14.261 3.999 25.521 1.00 65.56 207 LEU A O 1
ATOM 1672 N N . LYS A 1 208 ? -16.191 3.973 24.374 1.00 69.62 208 LYS A N 1
ATOM 1673 C CA . LYS A 1 208 ? -15.596 4.284 23.066 1.00 69.62 208 LYS A CA 1
ATOM 1674 C C . LYS A 1 208 ? -15.584 5.782 22.776 1.00 69.62 208 LYS A C 1
ATOM 1676 O O . LYS A 1 208 ? -14.911 6.198 21.834 1.00 69.62 208 LYS A O 1
ATOM 1681 N N . SER A 1 209 ? -16.333 6.569 23.543 1.00 71.44 209 SER A N 1
ATOM 1682 C CA . SER A 1 209 ? -16.327 8.021 23.449 1.00 71.44 209 SER A CA 1
ATOM 1683 C C . SER A 1 209 ? -14.969 8.562 23.896 1.00 71.44 209 SER A C 1
ATOM 1685 O O . SER A 1 209 ? -14.423 8.141 24.909 1.00 71.44 209 SER A O 1
ATOM 1687 N N . THR A 1 210 ? -14.412 9.512 23.146 1.00 55.50 210 THR A N 1
ATOM 1688 C CA . THR A 1 210 ? -13.187 10.248 23.513 1.00 55.50 210 THR A CA 1
ATOM 1689 C C . THR A 1 210 ? -13.441 11.369 24.526 1.00 55.50 210 THR A C 1
ATOM 1691 O O . THR A 1 210 ? -12.567 12.206 24.736 1.00 55.50 210 THR A O 1
ATOM 1694 N N . ASN A 1 211 ? -14.634 11.425 25.123 1.00 59.00 211 ASN A N 1
ATOM 1695 C CA . ASN A 1 211 ? -14.949 12.386 26.174 1.00 59.00 211 ASN A CA 1
ATOM 1696 C C . ASN A 1 211 ? -14.335 11.937 27.506 1.00 59.00 211 ASN A C 1
ATOM 1698 O O . ASN A 1 211 ? -14.497 10.789 27.905 1.00 59.00 211 ASN A O 1
ATOM 1702 N N . ASP A 1 212 ? -13.717 12.871 28.231 1.00 55.94 2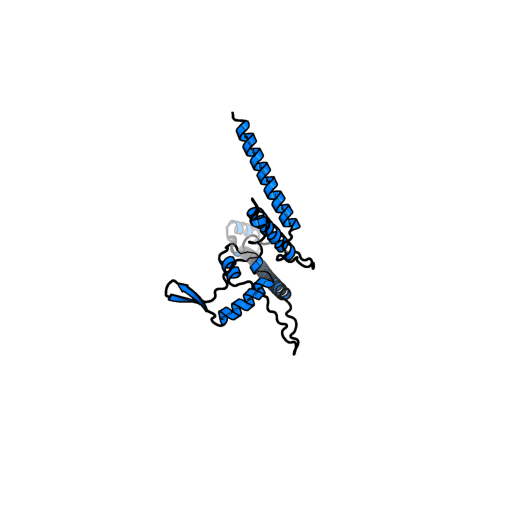12 ASP A N 1
ATOM 1703 C CA . ASP A 1 212 ? -13.177 12.674 29.589 1.00 55.94 212 ASP A CA 1
ATOM 1704 C C . ASP A 1 212 ? -14.277 12.569 30.680 1.00 55.94 212 ASP A C 1
ATOM 1706 O O . ASP A 1 212 ? -14.016 12.789 31.863 1.00 55.94 212 ASP A O 1
ATOM 1710 N N . GLU A 1 213 ? -15.527 12.266 30.311 1.00 62.00 213 GLU A N 1
ATOM 1711 C CA . GLU A 1 213 ? -16.622 12.093 31.273 1.00 62.00 213 GLU A CA 1
ATOM 1712 C C . GLU A 1 213 ? -16.523 10.732 31.981 1.00 62.00 213 GLU A C 1
ATOM 1714 O O . GLU A 1 213 ? -16.220 9.705 31.371 1.00 62.00 213 GLU A O 1
ATOM 1719 N N . GLU A 1 214 ? -16.787 10.711 33.293 1.00 58.00 214 GLU A N 1
ATOM 1720 C CA . GLU A 1 214 ? -16.779 9.476 34.079 1.00 58.00 214 GLU A CA 1
ATOM 1721 C C . GLU A 1 214 ? -17.874 8.515 33.590 1.00 58.00 214 GLU A C 1
ATOM 1723 O O . GLU A 1 214 ? -19.071 8.787 33.694 1.00 58.00 214 GLU A O 1
ATOM 1728 N N . VAL A 1 215 ? -17.455 7.356 33.073 1.00 64.94 215 VAL A N 1
ATOM 1729 C CA . VAL A 1 215 ? -18.362 6.280 32.657 1.00 64.94 215 VAL A CA 1
ATOM 1730 C C . VAL A 1 215 ? -19.152 5.779 33.869 1.00 64.94 215 VAL A C 1
ATOM 1732 O O . VAL A 1 215 ? -18.574 5.424 34.898 1.00 64.94 215 VAL A O 1
ATOM 1735 N N . PHE A 1 216 ? -20.479 5.724 33.740 1.00 63.50 216 PHE A N 1
ATOM 1736 C CA . PHE A 1 216 ? -21.368 5.359 34.842 1.00 63.50 216 PHE A CA 1
ATOM 1737 C C . PHE A 1 216 ? -21.174 3.901 35.309 1.00 63.50 216 PHE A C 1
ATOM 1739 O O . PHE A 1 216 ? -20.877 2.996 34.522 1.00 63.50 216 PHE A O 1
ATOM 1746 N N . ASP A 1 217 ? -21.364 3.665 36.612 1.00 64.12 217 ASP A N 1
ATOM 1747 C CA . ASP A 1 217 ? -21.189 2.350 37.237 1.00 64.12 217 ASP A CA 1
ATOM 1748 C C . ASP A 1 217 ? -22.355 1.406 36.898 1.00 64.12 217 ASP A C 1
ATOM 1750 O O . ASP A 1 217 ? -23.470 1.543 37.402 1.00 64.12 217 ASP A O 1
ATOM 1754 N N . ILE A 1 218 ? -22.078 0.406 36.059 1.00 65.31 218 ILE A N 1
ATOM 1755 C CA . ILE A 1 218 ? -23.040 -0.619 35.620 1.00 65.31 218 ILE A CA 1
ATOM 1756 C C . ILE A 1 218 ? -23.516 -1.558 36.736 1.00 65.31 218 ILE A C 1
ATOM 1758 O O . ILE A 1 218 ? -24.430 -2.351 36.509 1.00 65.31 218 ILE A O 1
ATOM 1762 N N . SER A 1 219 ? -22.887 -1.519 37.915 1.00 54.69 219 SER A N 1
ATOM 1763 C CA . SER A 1 219 ? -23.271 -2.335 39.072 1.00 54.69 219 SER A CA 1
ATOM 1764 C C . SER A 1 219 ? -24.473 -1.779 39.832 1.00 54.69 219 SER A C 1
ATOM 1766 O O . SER A 1 219 ? -25.160 -2.531 40.528 1.00 54.69 219 SER A O 1
ATOM 1768 N N . VAL A 1 220 ? -24.737 -0.480 39.688 1.00 67.38 220 VAL A N 1
ATOM 1769 C CA . VAL A 1 220 ? -25.870 0.190 40.315 1.00 67.38 220 VAL A CA 1
ATOM 1770 C C . VAL A 1 220 ? -27.081 0.017 39.405 1.00 67.38 220 VAL A C 1
ATOM 1772 O O . VAL A 1 220 ? -27.129 0.541 38.289 1.00 67.38 220 VAL A O 1
ATOM 1775 N N . VAL A 1 221 ? -28.067 -0.752 39.869 1.00 71.12 221 VAL A N 1
ATOM 1776 C CA . VAL A 1 221 ? -29.348 -0.872 39.169 1.00 71.12 221 VAL A CA 1
ATOM 1777 C C . VAL A 1 221 ? -30.062 0.471 39.273 1.00 71.12 221 VAL A C 1
ATOM 1779 O O . VAL A 1 221 ? -30.238 1.021 40.355 1.00 71.12 221 VAL A O 1
ATOM 1782 N N . ASN A 1 222 ? -30.431 1.032 38.128 1.00 77.81 222 ASN A N 1
ATOM 1783 C CA . ASN A 1 222 ? -31.272 2.208 38.064 1.00 77.81 222 ASN A CA 1
ATOM 1784 C C . ASN A 1 222 ? -32.722 1.731 38.111 1.00 77.81 222 ASN A C 1
ATOM 1786 O O . ASN A 1 222 ? -33.307 1.435 37.068 1.00 77.81 222 ASN A O 1
ATOM 1790 N N . ASP A 1 223 ? -33.261 1.642 39.327 1.00 76.31 223 ASP A N 1
ATOM 1791 C CA . ASP A 1 223 ? -34.603 1.112 39.593 1.00 76.31 223 ASP A CA 1
ATOM 1792 C C . ASP A 1 223 ? -35.666 1.841 38.770 1.00 76.31 223 ASP A C 1
ATOM 1794 O O . ASP A 1 223 ? -36.468 1.206 38.096 1.00 76.31 223 ASP A O 1
ATOM 1798 N N . LYS A 1 224 ? -35.578 3.176 38.678 1.00 75.50 224 LYS A N 1
ATOM 1799 C CA . LYS A 1 224 ? -36.492 3.988 37.862 1.00 75.50 224 LYS A CA 1
ATOM 1800 C C . LYS A 1 224 ? -36.498 3.553 36.395 1.00 75.50 224 LYS A C 1
ATOM 1802 O O . LYS A 1 224 ? -37.549 3.433 35.774 1.00 75.50 224 LYS A O 1
ATOM 1807 N N . ARG A 1 225 ? -35.318 3.314 35.825 1.00 78.81 225 ARG A N 1
ATOM 1808 C CA . ARG A 1 225 ? -35.182 2.895 34.427 1.00 78.81 225 ARG A CA 1
ATOM 1809 C C . ARG A 1 225 ? -35.590 1.434 34.222 1.00 78.81 225 ARG A C 1
ATOM 1811 O O . ARG A 1 225 ? -36.059 1.085 33.141 1.00 78.81 225 ARG A O 1
ATOM 1818 N N . LEU A 1 226 ? -35.407 0.583 35.228 1.00 77.19 226 LEU A N 1
ATOM 1819 C CA . LEU A 1 226 ? -35.891 -0.794 35.211 1.00 77.19 226 LEU A CA 1
ATOM 1820 C C . LEU A 1 226 ? -37.429 -0.841 35.287 1.00 77.19 226 LEU A C 1
ATOM 1822 O O . LEU A 1 226 ? -38.039 -1.576 34.512 1.00 77.19 226 LEU A O 1
ATOM 1826 N N . ASP A 1 227 ? -38.051 0.002 36.113 1.00 76.88 227 ASP A N 1
ATOM 1827 C CA . ASP A 1 227 ? -39.508 0.173 36.215 1.00 76.88 227 ASP A CA 1
ATOM 1828 C C . ASP A 1 227 ? -40.130 0.684 34.907 1.00 76.88 227 ASP A C 1
ATOM 1830 O O . ASP A 1 227 ? -41.175 0.195 34.463 1.00 76.88 227 ASP A O 1
ATOM 1834 N N . GLU A 1 228 ? -39.474 1.644 34.246 1.00 79.81 228 GLU A N 1
ATOM 1835 C CA . GLU A 1 228 ? -39.875 2.138 32.922 1.00 79.81 228 GLU A CA 1
ATOM 1836 C C . GLU A 1 228 ? -39.868 1.002 31.886 1.00 79.81 228 GLU A C 1
ATOM 1838 O O . GLU A 1 228 ? -40.839 0.819 31.149 1.00 79.81 228 GLU A O 1
ATOM 1843 N N . MET A 1 229 ? -38.814 0.179 31.865 1.00 80.00 229 MET A N 1
ATOM 1844 C CA . MET A 1 229 ? -38.735 -0.967 30.952 1.00 80.00 229 MET A CA 1
ATOM 1845 C C . MET A 1 229 ? -39.733 -2.070 31.295 1.00 80.00 229 MET A C 1
ATOM 1847 O O . MET A 1 229 ? -40.292 -2.691 30.393 1.00 80.00 229 MET A O 1
ATOM 1851 N N . TYR A 1 230 ? -39.988 -2.307 32.578 1.00 79.31 230 TYR A N 1
ATOM 1852 C CA . TYR A 1 230 ? -41.018 -3.242 33.008 1.00 79.31 230 TYR A CA 1
ATOM 1853 C C . TYR A 1 230 ? -42.407 -2.786 32.542 1.00 79.31 230 TYR A C 1
ATOM 1855 O O . TYR A 1 230 ? -43.160 -3.572 31.964 1.00 79.31 230 TYR A O 1
ATOM 1863 N N . SER A 1 231 ? -42.696 -1.489 32.661 1.00 81.69 231 SER A N 1
ATOM 1864 C CA . SER A 1 231 ? -43.924 -0.881 32.139 1.00 81.69 231 SER A CA 1
ATOM 1865 C C . SER A 1 231 ? -44.031 -1.010 30.612 1.00 81.69 231 SER A C 1
ATOM 1867 O O . SER A 1 231 ? -45.098 -1.348 30.098 1.00 81.69 231 SER A O 1
ATOM 1869 N N . GLU A 1 232 ? -42.934 -0.809 29.867 1.00 84.31 232 GLU A N 1
ATOM 1870 C CA . GLU A 1 232 ? -42.883 -1.052 28.413 1.00 84.31 232 GLU A CA 1
ATOM 1871 C C . GLU A 1 232 ? -43.241 -2.506 28.065 1.00 84.31 232 GLU A C 1
ATOM 1873 O O . GLU A 1 232 ? -44.058 -2.745 27.172 1.00 84.31 232 GLU A O 1
ATOM 1878 N N . VAL A 1 233 ? -42.660 -3.481 28.772 1.00 84.06 233 VAL A N 1
ATOM 1879 C CA . VAL A 1 233 ? -42.905 -4.913 28.538 1.00 84.06 233 VAL A CA 1
ATOM 1880 C C . VAL A 1 233 ? -44.367 -5.275 28.800 1.00 84.06 233 VAL A C 1
ATOM 1882 O O . VAL A 1 233 ? -44.988 -5.948 27.971 1.00 84.06 233 VAL A O 1
ATOM 1885 N N . LEU A 1 234 ? -44.943 -4.792 29.904 1.00 83.06 234 LEU A N 1
ATOM 1886 C CA . LEU A 1 234 ? -46.354 -5.016 30.219 1.00 83.06 234 LEU A CA 1
ATOM 1887 C C . LEU A 1 234 ? -47.277 -4.401 29.162 1.00 83.06 234 LEU A C 1
ATOM 1889 O O . LEU A 1 234 ? -48.179 -5.081 28.668 1.00 83.06 234 LEU A O 1
ATOM 1893 N N . ASN A 1 235 ? -47.018 -3.158 28.751 1.00 82.31 235 ASN A N 1
ATOM 1894 C CA . ASN A 1 235 ? -47.813 -2.467 27.734 1.00 82.31 235 ASN A CA 1
ATOM 1895 C C . ASN A 1 235 ? -47.753 -3.178 26.376 1.00 82.31 235 ASN A C 1
ATOM 1897 O O . ASN A 1 235 ? -48.782 -3.367 25.722 1.00 82.31 235 ASN A O 1
ATOM 1901 N N . LEU A 1 236 ? -46.567 -3.630 25.956 1.00 79.94 236 LEU A N 1
ATOM 1902 C CA . LEU A 1 236 ? -46.399 -4.397 24.720 1.00 79.94 236 LEU A CA 1
ATOM 1903 C C . LEU A 1 236 ? -47.185 -5.707 24.761 1.00 79.94 236 LEU A C 1
ATOM 1905 O O . LEU A 1 236 ? -47.824 -6.081 23.775 1.00 79.94 236 LEU A O 1
ATOM 1909 N N . ARG A 1 237 ? -47.179 -6.391 25.905 1.00 76.25 237 ARG A N 1
ATOM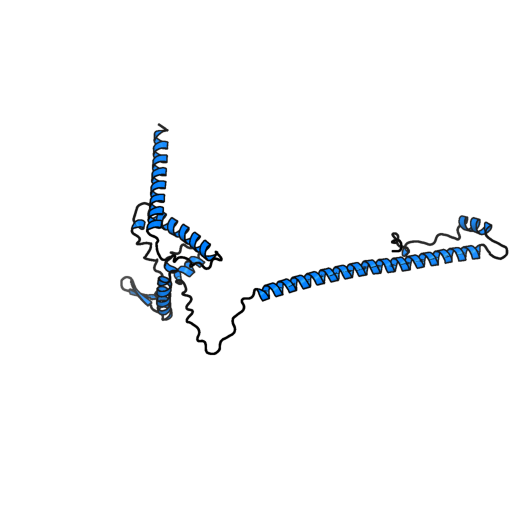 1910 C CA . ARG A 1 237 ? -47.893 -7.656 26.068 1.00 76.25 237 ARG A CA 1
ATOM 1911 C C . ARG A 1 237 ? -49.406 -7.469 26.106 1.00 76.25 237 ARG A C 1
ATOM 1913 O O . ARG A 1 237 ? -50.116 -8.225 25.445 1.00 76.25 237 ARG A O 1
ATOM 1920 N N . GLN A 1 238 ? -49.900 -6.442 26.797 1.00 74.00 238 GLN A N 1
ATOM 1921 C CA . GLN A 1 238 ? -51.320 -6.076 26.781 1.00 74.00 238 GLN A CA 1
ATOM 1922 C C . GLN A 1 238 ? -51.780 -5.722 25.361 1.00 74.00 238 GLN A C 1
ATOM 1924 O O . GLN A 1 238 ? -52.789 -6.248 24.891 1.00 74.00 238 GLN A O 1
ATOM 1929 N N . ALA A 1 239 ? -50.999 -4.927 24.623 1.00 71.50 239 ALA A N 1
ATOM 1930 C CA . ALA A 1 239 ? -51.296 -4.591 23.233 1.00 71.50 239 ALA A CA 1
ATOM 1931 C C . ALA A 1 239 ? -51.305 -5.826 22.311 1.00 71.50 239 ALA A C 1
ATOM 1933 O O . ALA A 1 239 ? -52.132 -5.913 21.402 1.00 71.50 239 ALA A O 1
ATOM 1934 N N . GLN A 1 240 ? -50.421 -6.805 22.533 1.00 68.94 240 GLN A N 1
ATOM 1935 C CA . GLN A 1 240 ? -50.442 -8.081 21.807 1.00 68.94 240 GLN A CA 1
ATOM 1936 C C . GLN A 1 240 ? -51.644 -8.957 22.188 1.00 68.94 240 GLN A C 1
ATOM 1938 O O . GLN A 1 240 ? -52.225 -9.600 21.313 1.00 68.94 240 GLN A O 1
ATOM 1943 N N . GLY A 1 241 ? -52.046 -8.959 23.461 1.00 61.53 241 GLY A N 1
ATOM 1944 C CA . GLY A 1 241 ? -53.249 -9.644 23.939 1.00 61.53 241 GLY A CA 1
ATOM 1945 C C . GLY A 1 241 ? -54.526 -9.092 23.303 1.00 61.53 241 GLY A C 1
ATOM 1946 O O . GLY A 1 241 ? -55.331 -9.864 22.786 1.00 61.53 241 GLY A O 1
ATOM 1947 N N . ILE A 1 242 ? -54.660 -7.763 23.242 1.00 61.81 242 ILE A N 1
ATOM 1948 C CA . ILE A 1 242 ? -55.796 -7.068 22.610 1.00 61.81 242 ILE A CA 1
ATOM 1949 C C . ILE A 1 242 ? -55.843 -7.341 21.099 1.00 61.81 242 ILE A C 1
ATOM 1951 O O . ILE A 1 242 ? -56.901 -7.622 20.545 1.00 61.81 242 ILE A O 1
ATOM 1955 N N . LYS A 1 243 ? -54.695 -7.326 20.408 1.00 58.81 243 LYS A N 1
ATOM 1956 C CA . LYS A 1 243 ? -54.639 -7.647 18.970 1.00 58.81 243 LYS A CA 1
ATOM 1957 C C . LYS A 1 243 ? -55.071 -9.088 18.678 1.00 58.81 243 LYS A C 1
ATOM 1959 O O . LYS A 1 243 ? -55.749 -9.332 17.681 1.00 58.81 243 LYS A O 1
ATOM 1964 N N . ARG A 1 244 ? -54.711 -10.042 19.544 1.00 56.59 244 ARG A N 1
ATOM 1965 C CA . ARG A 1 244 ? -55.104 -11.454 19.404 1.00 56.59 244 ARG A CA 1
ATOM 1966 C C . ARG A 1 244 ? -56.596 -11.674 19.664 1.00 56.59 244 ARG A C 1
ATOM 1968 O O . ARG A 1 244 ? -57.216 -12.407 18.903 1.00 56.59 244 ARG A O 1
ATOM 1975 N N . SER A 1 245 ? -57.186 -11.021 20.667 1.00 55.00 245 SER A N 1
ATOM 1976 C CA . SER A 1 245 ? -58.621 -11.160 20.959 1.00 55.00 245 SER A CA 1
ATOM 1977 C C . SER A 1 245 ? -59.512 -10.521 19.889 1.00 55.00 245 SER A C 1
ATOM 1979 O O . SER A 1 245 ? -60.499 -11.132 19.496 1.00 55.00 245 SER A O 1
ATOM 1981 N N . VAL A 1 246 ? -59.127 -9.358 19.351 1.00 55.31 246 VAL A N 1
ATOM 1982 C CA . VAL A 1 246 ? -59.850 -8.681 18.255 1.00 55.31 246 VAL A CA 1
ATOM 1983 C C . VAL A 1 246 ? -59.796 -9.476 16.943 1.00 55.31 246 VAL A C 1
ATOM 1985 O O . VAL A 1 246 ? -60.752 -9.470 16.176 1.00 55.31 246 VAL A O 1
ATOM 1988 N N . THR A 1 247 ? -58.702 -10.200 16.687 1.00 53.66 247 THR A N 1
ATOM 1989 C CA . THR A 1 247 ? -58.582 -11.044 15.482 1.00 53.66 247 THR A CA 1
ATOM 1990 C C . THR A 1 247 ? -59.500 -12.270 15.553 1.00 53.66 247 THR A C 1
ATOM 1992 O O . THR A 1 247 ? -60.043 -12.679 14.535 1.00 53.66 247 THR A O 1
ATOM 1995 N N . ILE A 1 248 ? -59.719 -12.829 16.749 1.00 53.41 248 ILE A N 1
ATOM 1996 C CA . ILE A 1 248 ? -60.593 -13.996 16.961 1.00 53.41 248 ILE A CA 1
ATOM 1997 C C . ILE A 1 248 ? -62.078 -13.607 16.885 1.00 53.41 248 ILE A C 1
ATOM 1999 O O . ILE A 1 248 ? -62.885 -14.380 16.374 1.00 53.41 248 ILE A O 1
ATOM 2003 N N . SER A 1 249 ? -62.455 -12.411 17.346 1.00 56.00 249 SER A N 1
ATOM 2004 C CA . SER A 1 249 ? -63.845 -11.936 17.289 1.00 56.00 249 SER A CA 1
ATOM 2005 C C . SER A 1 249 ? -64.286 -11.404 15.918 1.00 56.00 249 SER A C 1
ATOM 2007 O O . SER A 1 249 ? -65.476 -11.170 15.731 1.00 56.00 249 SER A O 1
ATOM 2009 N N . PHE A 1 250 ? -63.370 -11.237 14.957 1.00 48.38 250 PHE A N 1
ATOM 2010 C CA . PHE A 1 250 ? -63.682 -10.795 13.588 1.00 48.38 250 PHE A CA 1
ATOM 2011 C C . PHE A 1 250 ? -63.833 -11.956 12.581 1.00 48.38 250 PHE A C 1
ATOM 2013 O O . PHE A 1 250 ? -64.207 -11.731 11.435 1.00 48.38 250 PHE A O 1
ATOM 2020 N N . THR A 1 251 ? -63.550 -13.200 12.984 1.00 48.94 251 THR A N 1
ATOM 2021 C CA . THR A 1 251 ? -63.606 -14.395 12.116 1.00 48.94 251 THR A CA 1
ATOM 2022 C C . THR A 1 251 ? -64.729 -15.373 12.484 1.00 48.94 251 THR A C 1
ATOM 2024 O O . THR A 1 251 ? -64.578 -16.573 12.256 1.00 48.94 251 THR A O 1
ATOM 2027 N N . SER A 1 252 ? -65.835 -14.891 13.060 1.00 39.56 252 SER A N 1
ATOM 2028 C CA . SER A 1 252 ? -67.034 -15.698 13.336 1.00 39.56 252 SER A CA 1
ATOM 2029 C C . SER A 1 252 ? -68.292 -15.095 12.737 1.00 39.56 252 SER A C 1
ATOM 2031 O O . SER A 1 252 ? -68.337 -13.858 12.564 1.00 39.56 252 SER A O 1
#

Secondary structure (DSSP, 8-state):
-PPPP-S-GGGPPPP-TTSHHHHHHHHHH-BTTB-HHHHHHHHHHHHHHHHHHHHHHHHHHHHHHHHHHHHHHHHHHHHHHHHHHHHHHHHHHTS---PPP-TT---------PPPHHHHHHHHTT----GGGGSHHHHHHHHHHHHHHHTTPEEEEEETTEEEEEE-------TTTTT-TTTTSTTHHHHHHHHHHHHHHHHHHHHHS---PPPP-TTS--HHHHHHHHHHHHHHHHHHHHHHHHHHHT--

Sequence (252 aa):
MPPRITQDPHLVQPPDFESEQFRALYATLATAERTVDAIIADSQNAWTQNNDAQRVAWNAQVEQDHAEEEEARAAQEQAKQEAAEAEKRERENKRPKIKSFTPNKTVGKLSSRRPSRYAIHKIEQLEYVELYYFTKEACLEAERTEYSVARGTFTLMADGENVLAKPAAAYKPSTKLDKHPISDLEGGETAVLLYQARIRRRWMEDLKSTNDEEVFDISVVNDKRLDEMYSEVLNLRQAQGIKRSVTISFTS

Foldseek 3Di:
DPDQDPDQLVPDDDDPCVDPVNLVVLVVVDDPVRDSVNVSVVVSVVVVVVSVVVNVVNVVVVVVVVVVVVVVVVVVVVVVVVVVVVVVVVVVVPPPPPDDDDPPDDPDPPCVLDFAPVQVVCVVVVHDADPQSVAPVVSVVRVVVVVCLVVQDWDWDDDDPDTDTDRPHPDDHDPPLCPDPQCPDDCSVVLSVVQLVVLVVVLVVVVPDPDPDDRDRPNDDPVVSSVVSSVVRVVVVVVVVVVVVVVVVVPD

Radius of gyration: 47.12 Å; Cα contacts (8 Å, |Δi|>4): 142; chains: 1; bounding box: 107×59×122 Å

Solvent-accessible surface area (backbone atoms only — not comparable to full-atom values): 15028 Å² total; per-residue (Å²): 130,82,83,80,80,88,68,70,49,85,75,61,75,83,76,72,59,80,38,71,71,46,44,58,55,37,57,76,71,42,49,103,90,40,54,49,68,57,53,40,52,51,50,54,48,54,49,48,55,53,43,51,52,46,38,54,52,47,52,54,46,53,51,48,55,50,49,52,52,51,50,51,51,51,51,52,52,49,51,50,50,51,51,54,49,52,52,49,52,50,56,55,71,66,43,78,80,74,74,79,86,62,84,92,64,76,80,72,88,77,74,75,70,52,52,26,70,53,49,53,51,26,56,76,69,72,44,95,63,70,71,52,38,72,22,81,64,38,12,49,50,31,53,55,46,51,57,42,40,75,69,67,40,59,43,79,42,79,58,87,95,42,77,46,73,41,71,52,67,84,78,71,83,68,71,69,67,77,63,34,80,53,46,83,38,94,63,18,55,59,19,52,52,52,45,52,54,54,50,53,51,51,52,56,51,54,73,68,44,92,62,93,66,84,76,78,67,85,75,61,80,56,61,70,62,44,52,52,41,34,50,51,49,51,51,53,50,52,54,51,51,53,55,53,54,56,55,60,69,70,74,116

Mean predicted aligned error: 20.48 Å

Organism: Cyclocybe aegerita (NCBI:txid1973307)

Nearest PDB structures (foldseek):
  8tao-assembly1_A  TM=2.721E-01  e=8.225E+00  Homo sapiens
  8to0-assembly1_Cp  TM=1.772E-01  e=6.868E+00  Mus musculus
  7rro-assembly1_k  TM=1.651E-01  e=6.090E+00  Bos taurus